Protein AF-A0A3L6E2G0-F1 (afdb_monomer)

pLDDT: mean 87.6, std 19.98, range [29.83, 98.81]

InterPro domains:
  IPR039682 Exocyst complex component Sec8/EXOC4 [PTHR14146] (16-230)

Secondary structure (DSSP, 8-state):
---------------------------------PPPHHHHHHHHHHHHHHHHHHHHHHHHHHHHHHHGGGGTS-B--SS--SS--HHHHHHHHHHHHHHHHHTTTS-HHHHHHHHTTHHHHHHHHHHHHGGG-SBB-HHHHHHHHHHHHHHHHHHHTSTTS-HHHHHHHHHHHHHHHHGGGS-HHHHHHHHHH-TTTS-HHHHHHHHHSB-TT----TTHHHHHHHHTT-

Nearest PDB structures (foldseek):
  8ay2-assembly1_A  TM=8.678E-01  e=1.613E-06  Rattus norvegicus
  8ay2-assembly2_B  TM=8.714E-01  e=4.361E-06  Rattus norvegicus
  8f5h-assembly1_A  TM=7.152E-01  e=3.882E-02  Mus musculus
  3n1e-assembly2_B  TM=6.338E-01  e=4.475E-02  Mus musculus
  3n1b-assembly2_B  TM=7.284E-01  e=2.582E-01  Mus musculus

Mean predicted aligned error: 9.73 Å

Structure (mmCIF, N/CA/C/O backbone):
data_AF-A0A3L6E2G0-F1
#
_entry.id   AF-A0A3L6E2G0-F1
#
loop_
_atom_site.group_PDB
_atom_site.id
_atom_site.type_symbol
_atom_site.label_atom_id
_atom_site.label_alt_id
_atom_site.label_comp_id
_atom_site.label_asym_id
_atom_site.label_entity_id
_atom_site.label_seq_id
_atom_site.pdbx_PDB_ins_code
_atom_site.Cartn_x
_atom_site.Cartn_y
_atom_site.Cartn_z
_atom_site.occupancy
_atom_site.B_iso_or_equiv
_atom_site.auth_seq_id
_atom_site.auth_comp_id
_atom_site.auth_asym_id
_atom_site.auth_atom_id
_atom_site.pdbx_PDB_model_num
ATOM 1 N N . MET A 1 1 ? 74.891 -3.197 -52.659 1.00 33.91 1 MET A N 1
ATOM 2 C CA . MET A 1 1 ? 75.897 -3.972 -53.423 1.00 33.91 1 MET A CA 1
ATOM 3 C C . MET A 1 1 ? 75.156 -4.910 -54.373 1.00 33.91 1 MET A C 1
ATOM 5 O O . MET A 1 1 ? 74.023 -5.250 -54.071 1.00 33.91 1 MET A O 1
ATOM 9 N N . ASN A 1 2 ? 75.764 -5.215 -55.522 1.00 30.41 2 ASN A N 1
ATOM 10 C CA . ASN A 1 2 ? 75.219 -5.879 -56.730 1.00 30.41 2 ASN A CA 1
ATOM 11 C C . ASN A 1 2 ? 74.487 -7.229 -56.455 1.00 30.41 2 ASN A C 1
ATOM 13 O O . ASN A 1 2 ? 74.725 -7.825 -55.413 1.00 30.41 2 ASN A O 1
ATOM 17 N N . PHE A 1 3 ? 73.614 -7.783 -57.318 1.00 29.83 3 PHE A N 1
ATOM 18 C CA . PHE A 1 3 ? 73.682 -7.882 -58.794 1.00 29.83 3 PHE A CA 1
ATOM 19 C C . PHE A 1 3 ? 72.318 -7.901 -59.534 1.00 29.83 3 PHE A C 1
ATOM 21 O O . PHE A 1 3 ? 71.270 -8.132 -58.942 1.00 29.83 3 PHE A O 1
ATOM 28 N N . ARG A 1 4 ? 72.374 -7.672 -60.860 1.00 38.06 4 ARG A N 1
ATOM 29 C CA . ARG A 1 4 ? 71.281 -7.783 -61.856 1.00 38.06 4 ARG A CA 1
ATOM 30 C C . ARG A 1 4 ? 71.167 -9.196 -62.457 1.00 38.06 4 ARG A C 1
ATOM 32 O O . ARG A 1 4 ? 72.194 -9.846 -62.594 1.00 38.06 4 ARG A O 1
ATOM 39 N N . LEU A 1 5 ? 69.978 -9.531 -62.973 1.00 36.41 5 LEU A N 1
ATOM 40 C CA . LEU A 1 5 ? 69.636 -10.130 -64.293 1.00 36.41 5 LEU A CA 1
ATOM 41 C C . LEU A 1 5 ? 68.107 -9.862 -64.468 1.00 36.41 5 LEU A C 1
ATOM 43 O O . LEU A 1 5 ? 67.418 -9.811 -63.454 1.00 36.41 5 LEU A O 1
ATOM 47 N N . GLY A 1 6 ? 67.491 -9.509 -65.607 1.00 33.66 6 GLY A N 1
ATOM 48 C CA . GLY A 1 6 ? 67.616 -10.003 -66.990 1.00 33.66 6 GLY A CA 1
ATOM 49 C C . GLY A 1 6 ? 66.631 -11.175 -67.186 1.00 33.66 6 GLY A C 1
ATOM 50 O O . GLY A 1 6 ? 66.706 -12.107 -66.397 1.00 33.66 6 GLY A O 1
ATOM 51 N N . GLU A 1 7 ? 65.674 -11.232 -68.123 1.00 34.16 7 GLU A N 1
ATOM 52 C CA . GLU A 1 7 ? 65.218 -10.358 -69.229 1.00 34.16 7 GLU A CA 1
ATOM 53 C C . GLU A 1 7 ? 63.710 -10.623 -69.521 1.00 34.16 7 GLU A C 1
ATOM 55 O O . GLU A 1 7 ? 63.085 -11.455 -68.866 1.00 34.16 7 GLU A O 1
ATOM 60 N N . SER A 1 8 ? 63.108 -9.921 -70.491 1.00 34.34 8 SER A N 1
ATOM 61 C CA . SER A 1 8 ? 61.682 -10.012 -70.870 1.00 34.34 8 SER A CA 1
ATOM 62 C C . SER A 1 8 ? 61.463 -10.610 -72.267 1.00 34.34 8 SER A C 1
ATOM 64 O O . SER A 1 8 ? 62.146 -10.178 -73.190 1.00 34.34 8 SER A O 1
ATOM 66 N N . PHE A 1 9 ? 60.444 -11.461 -72.470 1.00 32.66 9 PHE A N 1
ATOM 67 C CA . PHE A 1 9 ? 59.940 -11.832 -73.810 1.00 32.66 9 PHE A CA 1
ATOM 68 C C . PHE A 1 9 ? 58.409 -12.031 -73.862 1.00 32.66 9 PHE A C 1
ATOM 70 O O . PHE A 1 9 ? 57.750 -12.145 -72.831 1.00 32.66 9 PHE A O 1
ATOM 77 N N . ILE A 1 10 ? 57.853 -11.978 -75.082 1.00 35.22 10 ILE A N 1
ATOM 78 C CA . ILE A 1 10 ? 56.443 -11.674 -75.408 1.00 35.22 10 ILE A CA 1
ATOM 79 C C . ILE A 1 10 ? 55.699 -12.905 -75.994 1.00 35.22 10 ILE A C 1
ATOM 81 O O . ILE A 1 10 ? 56.315 -13.788 -76.582 1.00 35.22 10 ILE A O 1
ATOM 85 N N . SER A 1 11 ? 54.374 -12.942 -75.801 1.00 34.66 11 SER A N 1
ATOM 86 C CA . SER A 1 11 ? 53.372 -14.010 -76.055 1.00 34.66 11 SER A CA 1
ATOM 87 C C . SER A 1 11 ? 52.947 -14.240 -77.536 1.00 34.66 11 SER A C 1
ATOM 89 O O . SER A 1 11 ? 53.398 -13.486 -78.398 1.00 34.66 11 SER A O 1
ATOM 91 N N . PRO A 1 12 ? 51.936 -15.107 -77.856 1.00 50.19 12 PRO A N 1
ATOM 92 C CA . PRO A 1 12 ? 51.434 -16.321 -77.178 1.00 50.19 12 PRO A CA 1
ATOM 93 C C . PRO A 1 12 ? 51.613 -17.603 -78.062 1.00 50.19 12 PRO A C 1
ATOM 95 O O . PRO A 1 12 ? 52.722 -18.124 -77.962 1.00 50.19 12 PRO A O 1
ATOM 98 N N . PRO A 1 13 ? 50.710 -18.143 -78.948 1.00 42.06 13 PRO A N 1
ATOM 99 C CA . PRO A 1 13 ? 49.271 -17.931 -79.238 1.00 42.06 13 PRO A CA 1
ATOM 100 C C . PRO A 1 13 ? 48.298 -18.980 -78.592 1.00 42.06 13 PRO A C 1
ATOM 102 O O . PRO A 1 13 ? 48.141 -18.978 -77.377 1.00 42.06 13 PRO A O 1
ATOM 105 N N . THR A 1 14 ? 47.580 -19.815 -79.372 1.00 34.38 14 THR A N 1
ATOM 106 C CA . THR A 1 14 ? 46.380 -20.614 -78.992 1.00 34.38 14 THR A CA 1
ATOM 107 C C . THR A 1 14 ? 46.269 -21.983 -79.691 1.00 34.38 14 THR A C 1
ATOM 109 O O . THR A 1 14 ? 46.426 -22.025 -80.909 1.00 34.38 14 THR A O 1
ATOM 112 N N . THR A 1 15 ? 45.769 -23.019 -78.996 1.00 32.16 15 THR A N 1
ATOM 113 C CA . THR A 1 15 ? 44.720 -23.917 -79.549 1.00 32.16 15 THR A CA 1
ATOM 114 C C . THR A 1 15 ? 43.863 -24.550 -78.447 1.00 32.16 15 THR A C 1
ATOM 116 O O . THR A 1 15 ? 44.290 -24.668 -77.303 1.00 32.16 15 THR A O 1
ATOM 119 N N . SER A 1 16 ? 42.630 -24.905 -78.803 1.00 35.06 16 SER A N 1
ATOM 120 C CA . SER A 1 16 ? 41.562 -25.410 -77.936 1.00 35.06 16 SER A CA 1
ATOM 121 C C . SER A 1 16 ? 41.581 -26.927 -77.747 1.00 35.06 16 SER A C 1
ATOM 123 O O . SER A 1 16 ? 41.697 -27.638 -78.740 1.00 35.06 16 SER A O 1
ATOM 125 N N . GLU A 1 17 ? 41.252 -27.413 -76.547 1.00 32.97 17 GLU A N 1
ATOM 126 C CA . GLU A 1 17 ? 40.599 -28.721 -76.407 1.00 32.97 17 GLU A CA 1
ATOM 127 C C . GLU A 1 17 ? 39.671 -28.777 -75.183 1.00 32.97 17 GLU A C 1
ATOM 129 O O . GLU A 1 17 ? 39.866 -28.081 -74.185 1.00 32.97 17 GLU A O 1
ATOM 134 N N . SER A 1 18 ? 38.587 -29.540 -75.308 1.00 35.88 18 SER A N 1
ATOM 135 C CA . SER A 1 18 ? 37.431 -29.511 -74.408 1.00 35.88 18 SER A CA 1
ATOM 136 C C . SER A 1 18 ? 37.510 -30.571 -73.312 1.00 35.88 18 SER A C 1
ATOM 138 O O . SER A 1 18 ? 37.557 -31.760 -73.625 1.00 35.88 18 SER A O 1
ATOM 140 N N . ILE A 1 19 ? 37.376 -30.173 -72.043 1.00 39.47 19 ILE A N 1
ATOM 141 C CA . ILE A 1 19 ? 37.162 -31.116 -70.936 1.00 39.47 19 ILE A CA 1
ATOM 142 C C . ILE A 1 19 ? 35.852 -30.781 -70.213 1.00 39.47 19 ILE A C 1
ATOM 144 O O . ILE A 1 19 ? 35.766 -29.845 -69.419 1.00 39.47 19 ILE A O 1
ATOM 148 N N . ASN A 1 20 ? 34.824 -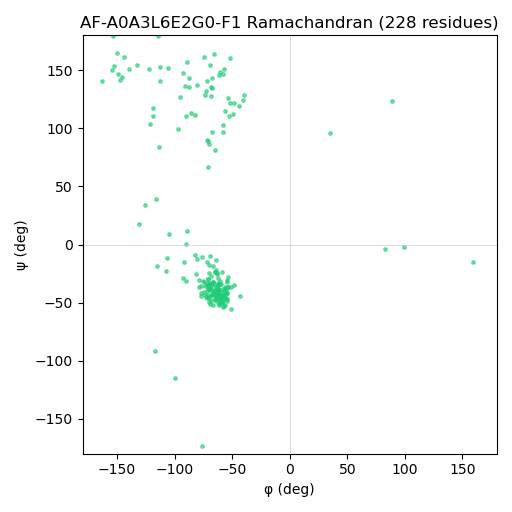31.590 -70.482 1.00 41.28 20 ASN A N 1
ATOM 149 C CA . ASN A 1 20 ? 33.568 -31.590 -69.735 1.00 41.28 20 ASN A CA 1
ATOM 150 C C . ASN A 1 20 ? 33.786 -32.203 -68.343 1.00 41.28 20 ASN A C 1
ATOM 152 O O . ASN A 1 20 ? 33.591 -33.402 -68.156 1.00 41.28 20 ASN A O 1
ATOM 156 N N . HIS A 1 21 ? 34.127 -31.382 -67.349 1.00 40.47 21 HIS A N 1
ATOM 157 C CA . HIS A 1 21 ? 33.971 -31.767 -65.947 1.00 40.47 21 HIS A CA 1
ATOM 158 C C . HIS A 1 21 ? 32.667 -31.209 -65.381 1.00 40.47 21 HIS A C 1
ATOM 160 O O . HIS A 1 21 ? 32.572 -30.057 -64.958 1.00 40.47 21 HIS A O 1
ATOM 166 N N . SER A 1 22 ? 31.651 -32.071 -65.339 1.00 46.88 22 SER A N 1
ATOM 167 C CA . SER A 1 22 ? 30.386 -31.842 -64.644 1.00 46.88 22 SER A CA 1
ATOM 168 C C . SER A 1 22 ? 30.577 -31.886 -63.122 1.00 46.88 22 SER A C 1
ATOM 170 O O . SER A 1 22 ? 30.090 -32.796 -62.447 1.00 46.88 22 SER A O 1
ATOM 172 N N . HIS A 1 23 ? 31.299 -30.916 -62.563 1.00 42.44 23 HIS A N 1
ATOM 173 C CA . HIS A 1 23 ? 31.405 -30.760 -61.118 1.00 42.44 23 HIS A CA 1
ATOM 174 C C . HIS A 1 23 ? 30.244 -29.936 -60.582 1.00 42.44 23 HIS A C 1
ATOM 176 O O . HIS A 1 23 ? 30.121 -28.751 -60.870 1.00 42.44 23 HIS A O 1
ATOM 182 N N . GLY A 1 24 ? 29.401 -30.621 -59.805 1.00 40.78 24 GLY A N 1
ATOM 183 C CA . GLY A 1 24 ? 28.474 -30.063 -58.829 1.00 40.78 24 GLY A CA 1
ATOM 184 C C . GLY A 1 24 ? 27.850 -28.724 -59.201 1.00 40.78 24 GLY A C 1
ATOM 185 O O . GLY A 1 24 ? 28.354 -27.672 -58.811 1.00 40.78 24 GLY A O 1
ATOM 186 N N . ARG A 1 25 ? 26.636 -28.761 -59.772 1.00 40.56 25 ARG A N 1
ATOM 187 C CA . ARG A 1 25 ? 25.673 -27.709 -59.430 1.00 40.56 25 ARG A CA 1
ATOM 188 C C . ARG A 1 25 ? 25.666 -27.635 -57.907 1.00 40.56 25 ARG A C 1
ATOM 190 O O . ARG A 1 25 ? 25.197 -28.574 -57.266 1.00 40.56 25 ARG A O 1
ATOM 197 N N . HIS A 1 26 ? 26.158 -26.533 -57.344 1.00 48.22 26 HIS A N 1
ATOM 198 C CA . HIS A 1 26 ? 25.760 -26.141 -56.006 1.00 48.22 26 HIS A CA 1
ATOM 199 C C . HIS A 1 26 ? 24.244 -26.007 -56.073 1.00 48.22 26 HIS A C 1
ATOM 201 O O . HIS A 1 26 ? 23.715 -24.998 -56.546 1.00 48.22 26 HIS A O 1
ATOM 207 N N . ALA A 1 27 ? 23.542 -27.066 -55.665 1.00 46.00 27 ALA A N 1
ATOM 208 C CA . ALA A 1 27 ? 22.160 -26.952 -55.280 1.00 46.00 27 ALA A CA 1
ATOM 209 C C . ALA A 1 27 ? 22.172 -25.835 -54.247 1.00 46.00 27 ALA A C 1
ATOM 211 O O . ALA A 1 27 ? 22.776 -25.983 -53.181 1.00 46.00 27 ALA A O 1
ATOM 212 N N . ARG A 1 28 ? 21.602 -24.680 -54.610 1.00 49.66 28 ARG A N 1
ATOM 213 C CA . ARG A 1 28 ? 21.321 -23.641 -53.634 1.00 49.66 28 ARG A CA 1
ATOM 214 C C . ARG A 1 28 ? 20.428 -24.350 -52.632 1.00 49.66 28 ARG A C 1
ATOM 216 O O . ARG A 1 28 ? 19.261 -24.599 -52.930 1.00 49.66 28 ARG A O 1
ATOM 223 N N . SER A 1 29 ? 21.011 -24.719 -51.487 1.00 48.97 29 SER A N 1
ATOM 224 C CA . SER A 1 29 ? 20.248 -24.927 -50.266 1.00 48.97 29 SER A CA 1
ATOM 225 C C . SER A 1 29 ? 19.224 -23.810 -50.256 1.00 48.97 29 SER A C 1
ATOM 227 O O . SER A 1 29 ? 19.600 -22.666 -50.542 1.00 48.97 29 SER A O 1
ATOM 229 N N . SER A 1 30 ? 17.951 -24.159 -50.071 1.00 52.00 30 SER A N 1
ATOM 230 C CA . SER A 1 30 ? 16.861 -23.191 -50.068 1.00 52.00 30 SER A CA 1
ATOM 231 C C . SER A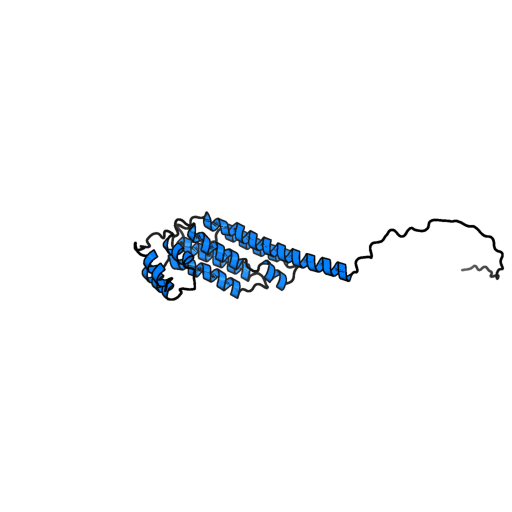 1 30 ? 17.071 -22.279 -48.867 1.00 52.00 30 SER A C 1
ATOM 233 O O . SER A 1 30 ? 16.540 -22.501 -47.781 1.00 52.00 30 SER A O 1
ATOM 235 N N . SER A 1 31 ? 17.950 -21.297 -49.052 1.00 51.12 31 SER A N 1
ATOM 236 C CA . SER A 1 31 ? 18.302 -20.295 -48.079 1.00 51.12 31 SER A CA 1
ATOM 237 C C . SER A 1 31 ? 17.045 -19.472 -47.942 1.00 51.12 31 SER A C 1
ATOM 239 O O . SER A 1 31 ? 16.770 -18.622 -48.797 1.00 51.12 31 SER A O 1
ATOM 241 N N . ALA A 1 32 ? 16.264 -19.795 -46.909 1.00 62.59 32 ALA A N 1
ATOM 242 C CA . ALA A 1 32 ? 15.163 -18.970 -46.457 1.00 62.59 32 ALA A CA 1
ATOM 243 C C . ALA A 1 32 ? 15.643 -17.522 -46.529 1.00 62.59 32 ALA A C 1
ATOM 245 O O . ALA A 1 32 ? 16.732 -17.224 -46.028 1.00 62.59 32 ALA A O 1
ATOM 246 N N . ILE A 1 33 ? 14.889 -16.689 -47.257 1.00 59.44 33 ILE A N 1
ATOM 247 C CA . ILE A 1 33 ? 15.278 -15.315 -47.592 1.00 59.44 33 ILE A CA 1
ATOM 248 C C . ILE A 1 33 ? 15.841 -14.688 -46.314 1.00 59.44 33 ILE A C 1
ATOM 250 O O . ILE A 1 33 ? 15.103 -14.671 -45.322 1.00 59.44 33 ILE A O 1
ATOM 254 N N . PRO A 1 34 ? 17.122 -14.257 -46.286 1.00 67.38 34 PRO A N 1
ATOM 255 C CA . PRO A 1 34 ? 17.738 -13.794 -45.054 1.00 67.38 34 PRO A CA 1
ATOM 256 C C . PRO A 1 34 ? 16.832 -12.744 -44.428 1.00 67.38 34 PRO A C 1
ATOM 258 O O . PRO A 1 34 ? 16.494 -11.766 -45.104 1.00 67.38 34 PRO A O 1
ATOM 261 N N . LYS A 1 35 ? 16.389 -12.975 -43.180 1.00 70.81 35 LYS A N 1
ATOM 262 C CA . LYS A 1 35 ? 15.541 -12.015 -42.465 1.00 70.81 35 LYS A CA 1
ATOM 263 C C . LYS A 1 35 ? 16.197 -10.650 -42.613 1.00 70.81 35 LYS A C 1
ATOM 265 O O . LYS A 1 35 ? 17.369 -10.496 -42.264 1.00 70.81 35 LYS A O 1
ATOM 270 N N . SER A 1 36 ? 15.474 -9.682 -43.173 1.00 88.06 36 SER A N 1
ATOM 271 C CA . SER A 1 36 ? 16.052 -8.358 -43.376 1.00 88.06 36 SER A CA 1
ATOM 272 C C . SER A 1 36 ? 16.502 -7.802 -42.025 1.00 88.06 36 SER A C 1
ATOM 274 O O . SER A 1 36 ? 15.863 -8.062 -41.002 1.00 88.06 36 SER A O 1
ATOM 276 N N . LEU A 1 37 ? 17.583 -7.019 -42.005 1.00 90.25 37 LEU A N 1
ATOM 277 C CA . LEU A 1 37 ? 18.071 -6.402 -40.764 1.00 90.25 37 LEU A CA 1
ATOM 278 C C . LEU A 1 37 ? 16.962 -5.592 -40.066 1.00 90.25 37 LEU A C 1
ATOM 280 O O . LEU A 1 37 ? 16.875 -5.594 -38.844 1.00 90.25 37 LEU A O 1
ATOM 284 N N . ALA A 1 38 ? 16.048 -4.997 -40.842 1.00 91.06 38 ALA A N 1
ATOM 285 C CA . ALA A 1 38 ? 14.839 -4.348 -40.339 1.00 91.06 38 ALA A CA 1
ATOM 286 C C . ALA A 1 38 ? 13.854 -5.322 -39.655 1.00 91.06 38 ALA A C 1
ATOM 288 O O . ALA A 1 38 ? 13.321 -4.997 -38.596 1.00 91.06 38 ALA A O 1
ATOM 289 N N . SER A 1 39 ? 13.622 -6.517 -40.214 1.00 92.94 39 SER A N 1
ATOM 290 C CA . SER A 1 39 ? 12.797 -7.556 -39.575 1.00 92.94 39 SER A CA 1
ATOM 291 C C . SER A 1 39 ? 13.412 -8.016 -38.256 1.00 92.94 39 SER A C 1
ATOM 293 O O . SER A 1 39 ? 12.719 -8.069 -37.244 1.00 92.94 39 SER A O 1
ATOM 295 N N . LEU A 1 40 ? 14.720 -8.286 -38.246 1.00 94.19 40 LEU A N 1
ATOM 296 C CA . LEU A 1 40 ? 15.434 -8.734 -37.052 1.00 94.19 40 LEU A CA 1
ATOM 297 C C . LEU A 1 40 ? 15.459 -7.649 -35.958 1.00 94.19 40 LEU A C 1
ATOM 299 O O . LEU A 1 40 ? 15.167 -7.933 -34.800 1.00 94.19 40 LEU A O 1
ATOM 303 N N . ALA A 1 41 ? 15.711 -6.388 -36.320 1.00 94.62 41 ALA A N 1
ATOM 304 C CA . ALA A 1 41 ? 15.640 -5.260 -35.389 1.00 94.62 41 ALA A CA 1
ATOM 305 C C . ALA A 1 41 ? 14.226 -5.060 -34.807 1.00 94.62 41 ALA A C 1
ATOM 307 O O . ALA A 1 41 ? 14.076 -4.681 -33.645 1.00 94.62 41 ALA A O 1
ATOM 308 N N . ASN A 1 42 ? 13.177 -5.337 -35.589 1.00 95.75 42 ASN A N 1
ATOM 309 C CA . ASN A 1 42 ? 11.797 -5.297 -35.107 1.00 95.75 42 ASN A CA 1
ATOM 310 C C . ASN A 1 42 ? 11.471 -6.457 -34.152 1.00 95.75 42 ASN A C 1
ATOM 312 O O . ASN A 1 42 ? 10.720 -6.244 -33.202 1.00 95.75 42 ASN A O 1
ATOM 316 N N . GLU A 1 43 ? 12.036 -7.648 -34.367 1.00 96.25 43 GLU A N 1
ATOM 317 C CA . GLU A 1 43 ? 11.929 -8.778 -33.433 1.00 96.25 43 GLU A CA 1
ATOM 318 C C . GLU A 1 43 ? 12.605 -8.453 -32.092 1.00 96.25 43 GLU A C 1
ATOM 320 O O . GLU A 1 43 ? 11.959 -8.561 -31.051 1.00 96.25 43 GLU A O 1
ATOM 325 N N . TYR A 1 44 ? 13.843 -7.941 -32.104 1.00 96.00 44 TYR A N 1
ATOM 326 C CA . TYR A 1 44 ? 14.535 -7.528 -30.876 1.00 96.00 44 TYR A CA 1
ATOM 327 C C . TYR A 1 44 ? 13.824 -6.393 -30.131 1.00 96.00 44 TYR A C 1
ATOM 329 O O . TYR A 1 44 ? 13.731 -6.441 -28.907 1.00 96.00 44 TYR A O 1
ATOM 337 N N . ARG A 1 45 ? 13.261 -5.400 -30.835 1.00 96.06 45 ARG A N 1
ATOM 338 C CA . ARG A 1 45 ? 12.494 -4.325 -30.179 1.00 96.06 45 ARG A CA 1
ATOM 339 C C . ARG A 1 45 ? 11.229 -4.850 -29.494 1.00 96.06 45 ARG A C 1
ATOM 341 O O . ARG A 1 45 ? 10.878 -4.358 -28.430 1.00 96.06 45 ARG A O 1
ATOM 348 N N . ARG A 1 46 ? 10.550 -5.843 -30.083 1.00 97.12 46 ARG A N 1
ATOM 349 C CA . ARG A 1 46 ? 9.401 -6.505 -29.439 1.00 97.12 46 ARG A CA 1
ATOM 350 C C . ARG A 1 46 ? 9.837 -7.265 -28.191 1.00 97.12 46 ARG A C 1
ATOM 352 O O . ARG A 1 46 ? 9.236 -7.065 -27.144 1.00 97.12 46 ARG A O 1
ATOM 359 N N . LEU A 1 47 ? 10.922 -8.037 -28.288 1.00 97.44 47 LEU A N 1
ATOM 360 C CA . LEU A 1 47 ? 11.484 -8.759 -27.147 1.00 97.44 47 LEU A CA 1
ATOM 361 C C . LEU A 1 47 ? 11.857 -7.816 -25.993 1.00 97.44 47 LEU A C 1
ATOM 363 O O . LEU A 1 47 ? 11.498 -8.100 -24.861 1.00 97.44 47 LEU A O 1
ATOM 367 N N . ALA A 1 48 ? 12.503 -6.679 -26.269 1.00 96.69 48 ALA A N 1
ATOM 368 C CA . ALA A 1 48 ? 12.842 -5.691 -25.241 1.00 96.69 48 ALA A CA 1
ATOM 369 C C . ALA A 1 48 ? 11.593 -5.143 -24.519 1.00 96.69 48 ALA A C 1
ATOM 371 O O . ALA A 1 48 ? 11.557 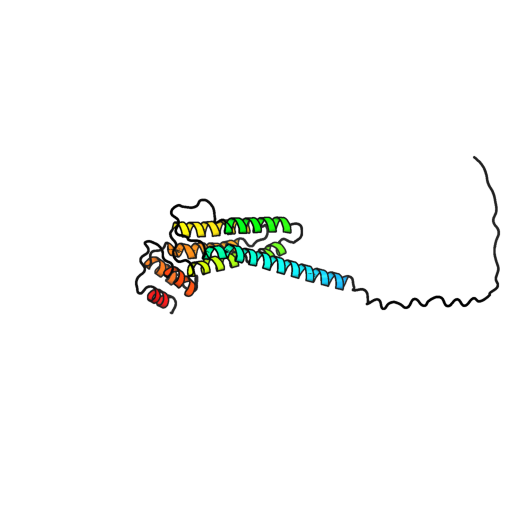-5.103 -23.290 1.00 96.69 48 ALA A O 1
ATOM 372 N N . VAL A 1 49 ? 10.536 -4.808 -25.270 1.00 97.00 49 VAL A N 1
ATOM 373 C CA . VAL A 1 49 ? 9.242 -4.381 -24.705 1.00 97.00 49 VAL A CA 1
ATOM 374 C C . VAL A 1 49 ? 8.606 -5.478 -23.844 1.00 97.00 49 VAL A C 1
ATOM 376 O O . VAL A 1 49 ? 8.039 -5.177 -22.794 1.00 97.00 49 VAL A O 1
ATOM 379 N N . ASP A 1 50 ? 8.701 -6.743 -24.254 1.00 98.19 50 ASP A N 1
ATOM 380 C CA . ASP A 1 50 ? 8.178 -7.869 -23.476 1.00 98.19 50 ASP A CA 1
ATOM 381 C C . ASP A 1 50 ? 9.017 -8.149 -22.217 1.00 98.19 50 ASP A C 1
ATOM 383 O O . ASP A 1 50 ? 8.438 -8.397 -21.161 1.00 98.19 50 ASP A O 1
ATOM 387 N N . CYS A 1 51 ? 10.344 -7.986 -22.259 1.00 97.44 51 CYS A N 1
ATOM 388 C CA . CYS A 1 51 ? 11.195 -8.017 -21.065 1.00 97.44 51 CYS A CA 1
ATOM 389 C C . CYS A 1 51 ? 10.789 -6.932 -20.054 1.00 97.44 51 CYS A C 1
ATOM 391 O O . CYS A 1 51 ? 10.540 -7.245 -18.895 1.00 97.44 51 CYS A O 1
ATOM 393 N N . VAL A 1 52 ? 10.632 -5.676 -20.488 1.00 97.25 52 VAL A N 1
ATOM 394 C CA . VAL A 1 52 ? 10.206 -4.555 -19.622 1.00 97.25 52 VAL A CA 1
ATOM 395 C C . VAL A 1 52 ? 8.825 -4.809 -18.989 1.00 97.25 52 VAL A C 1
ATOM 397 O O . VAL A 1 52 ? 8.591 -4.452 -17.833 1.00 97.25 52 VAL A O 1
ATOM 400 N N . ARG A 1 53 ? 7.911 -5.485 -19.700 1.00 97.94 53 ARG A N 1
ATOM 401 C CA . ARG A 1 53 ? 6.618 -5.936 -19.147 1.00 97.94 53 ARG A CA 1
ATOM 402 C C . ARG A 1 53 ? 6.772 -7.025 -18.089 1.00 97.94 53 ARG A C 1
ATOM 404 O O . ARG A 1 53 ? 6.093 -6.952 -17.069 1.00 97.94 53 ARG A O 1
ATOM 411 N N . VAL A 1 54 ? 7.637 -8.015 -18.318 1.00 98.00 54 VAL A N 1
ATOM 412 C CA . VAL A 1 54 ? 7.913 -9.083 -17.342 1.00 98.00 54 VAL A CA 1
ATOM 413 C C . VAL A 1 54 ? 8.534 -8.499 -16.075 1.00 98.00 54 VAL A C 1
ATOM 415 O O . VAL A 1 54 ? 8.005 -8.750 -15.000 1.00 98.00 54 VAL A O 1
ATOM 418 N N . LEU A 1 55 ? 9.542 -7.629 -16.195 1.00 97.31 55 LEU A N 1
ATOM 419 C CA . LEU A 1 55 ? 10.165 -6.957 -15.047 1.00 97.31 55 LEU A CA 1
ATOM 420 C C . LEU A 1 55 ? 9.143 -6.160 -14.218 1.00 97.31 55 LEU A C 1
ATOM 422 O O . LEU A 1 55 ? 9.158 -6.218 -12.991 1.00 97.31 55 LEU A O 1
ATOM 426 N N . ARG A 1 56 ? 8.194 -5.469 -14.868 1.00 97.31 56 ARG A N 1
ATOM 427 C CA . ARG A 1 56 ? 7.086 -4.799 -14.165 1.00 97.31 56 ARG A CA 1
ATOM 428 C C . ARG A 1 56 ? 6.206 -5.781 -13.386 1.00 97.31 56 ARG A C 1
ATOM 430 O O . ARG A 1 56 ? 5.815 -5.490 -12.256 1.00 97.31 56 ARG A O 1
ATOM 437 N N . LEU A 1 57 ? 5.853 -6.914 -13.994 1.00 98.12 57 LEU A N 1
ATOM 438 C CA . LEU A 1 57 ? 5.043 -7.944 -13.339 1.00 98.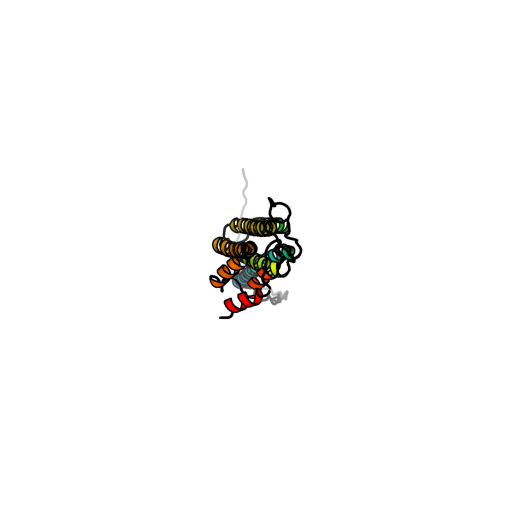12 57 LEU A CA 1
ATOM 439 C C . LEU A 1 57 ? 5.790 -8.563 -12.154 1.00 98.12 57 LEU A C 1
ATOM 441 O O . LEU A 1 57 ? 5.186 -8.731 -11.102 1.00 98.12 57 LEU A O 1
ATOM 445 N N . GLU A 1 58 ? 7.087 -8.835 -12.293 1.00 97.56 58 GLU A N 1
ATOM 446 C CA . GLU A 1 58 ? 7.946 -9.319 -11.207 1.00 97.56 58 GLU A CA 1
ATOM 447 C C . GLU A 1 58 ? 7.970 -8.330 -10.037 1.00 97.56 58 GLU A C 1
ATOM 449 O O . GLU A 1 58 ? 7.653 -8.722 -8.918 1.00 97.56 58 GLU A O 1
ATOM 454 N N . MET A 1 59 ? 8.211 -7.036 -10.281 1.00 97.88 59 MET A N 1
ATOM 455 C CA . MET A 1 59 ? 8.204 -6.024 -9.214 1.00 97.88 59 MET A CA 1
ATOM 456 C C . MET A 1 59 ? 6.840 -5.875 -8.517 1.00 97.88 59 MET A C 1
ATOM 458 O O . MET A 1 59 ? 6.778 -5.635 -7.310 1.00 97.88 59 MET A O 1
ATOM 462 N N . GLN A 1 60 ? 5.731 -6.031 -9.247 1.00 98.12 60 GLN A N 1
ATOM 463 C CA . GLN A 1 60 ? 4.388 -6.018 -8.655 1.00 98.12 60 GLN A CA 1
ATOM 464 C C . GLN A 1 60 ? 4.076 -7.305 -7.877 1.00 98.12 60 GLN A C 1
ATOM 466 O O . GLN A 1 60 ? 3.413 -7.237 -6.843 1.00 98.12 60 GLN A O 1
ATOM 471 N N . LEU A 1 61 ? 4.560 -8.463 -8.332 1.00 98.31 61 LEU A N 1
ATOM 472 C CA . LEU A 1 61 ? 4.440 -9.735 -7.615 1.00 98.31 61 LEU A CA 1
ATOM 473 C C . LEU A 1 61 ? 5.292 -9.749 -6.342 1.00 98.31 61 LEU A C 1
ATOM 475 O O . LEU A 1 61 ? 4.808 -10.223 -5.320 1.00 98.31 61 LEU A O 1
ATOM 479 N N . GLU A 1 62 ? 6.494 -9.172 -6.373 1.00 97.88 62 GLU A N 1
ATOM 480 C CA . GLU A 1 62 ? 7.347 -8.979 -5.196 1.00 97.88 62 GLU A CA 1
ATOM 481 C C . GLU A 1 62 ? 6.616 -8.128 -4.146 1.00 97.88 62 GLU A C 1
ATOM 483 O O . GLU A 1 62 ? 6.486 -8.523 -2.989 1.00 97.88 62 GLU A O 1
ATOM 488 N N . ALA A 1 63 ? 6.014 -7.008 -4.565 1.00 98.38 63 ALA A N 1
ATOM 489 C CA . ALA A 1 63 ? 5.192 -6.182 -3.685 1.00 98.38 63 ALA A CA 1
ATOM 490 C C . ALA A 1 63 ? 3.993 -6.953 -3.096 1.00 98.38 63 ALA A C 1
ATOM 492 O O . ALA A 1 63 ? 3.748 -6.856 -1.897 1.00 98.38 63 ALA A O 1
ATOM 493 N N . ILE A 1 64 ? 3.271 -7.762 -3.883 1.00 98.38 64 ILE A N 1
ATOM 494 C CA . ILE A 1 64 ? 2.201 -8.634 -3.354 1.00 98.38 64 ILE A CA 1
ATOM 495 C C . ILE A 1 64 ? 2.766 -9.638 -2.337 1.00 98.38 64 ILE A C 1
ATOM 497 O O . ILE A 1 64 ? 2.159 -9.848 -1.286 1.00 98.38 64 ILE A O 1
ATOM 501 N N . TYR A 1 65 ? 3.913 -10.247 -2.643 1.00 98.25 65 TYR A N 1
ATOM 502 C CA . TYR A 1 65 ? 4.530 -11.292 -1.834 1.00 98.25 65 TYR A CA 1
ATOM 503 C C . TYR A 1 65 ? 4.943 -10.799 -0.442 1.00 98.25 65 TYR A C 1
ATOM 505 O O . TYR A 1 65 ? 4.677 -11.500 0.530 1.00 98.25 65 TYR A O 1
ATOM 513 N N . HIS A 1 66 ? 5.521 -9.602 -0.311 1.00 98.50 66 HIS A N 1
ATOM 514 C CA . HIS A 1 66 ? 5.840 -9.045 1.014 1.00 98.50 66 HIS A CA 1
ATOM 515 C C . HIS A 1 66 ? 4.602 -8.489 1.716 1.00 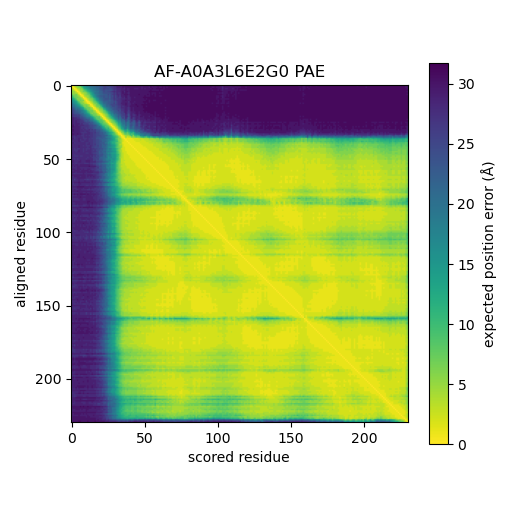98.50 66 HIS A C 1
ATOM 517 O O . HIS A 1 66 ? 4.370 -8.774 2.888 1.00 98.50 66 HIS A O 1
ATOM 523 N N . MET A 1 67 ? 3.752 -7.743 1.004 1.00 98.19 67 MET A N 1
ATOM 524 C CA . MET A 1 67 ? 2.598 -7.073 1.617 1.00 98.19 67 MET A CA 1
ATOM 525 C C . MET A 1 67 ? 1.527 -8.046 2.136 1.00 98.19 67 MET A C 1
ATOM 527 O O . MET A 1 67 ? 0.717 -7.662 2.980 1.00 98.19 67 MET A O 1
ATOM 531 N N . GLN A 1 68 ? 1.515 -9.312 1.693 1.00 97.00 68 GLN A N 1
ATOM 532 C CA . GLN A 1 68 ? 0.616 -10.327 2.255 1.00 97.00 68 GLN A CA 1
ATOM 533 C C . GLN A 1 68 ? 0.896 -10.617 3.743 1.00 97.00 68 GLN A C 1
ATOM 535 O O . GLN A 1 68 ? -0.023 -11.019 4.460 1.00 97.00 68 GLN A O 1
ATOM 540 N N . GLU A 1 69 ? 2.123 -10.393 4.233 1.00 97.44 69 GLU A N 1
ATOM 541 C CA . GLU A 1 69 ? 2.494 -10.656 5.631 1.00 97.44 69 GLU A CA 1
ATOM 542 C C . GLU A 1 69 ? 1.735 -9.751 6.619 1.00 97.44 69 GLU A C 1
ATOM 544 O O . GLU A 1 69 ? 1.448 -10.182 7.736 1.00 97.44 69 GLU A O 1
ATOM 549 N N . MET A 1 70 ? 1.253 -8.576 6.180 1.00 96.88 70 MET A N 1
ATOM 550 C CA . MET A 1 70 ? 0.332 -7.727 6.959 1.00 96.88 70 MET A CA 1
ATOM 551 C C . MET A 1 70 ? -0.927 -8.464 7.434 1.00 96.88 70 MET A C 1
ATOM 553 O O . MET A 1 70 ? -1.514 -8.089 8.442 1.00 96.88 70 MET A O 1
ATOM 557 N N . THR A 1 71 ? -1.374 -9.500 6.713 1.00 94.88 71 THR A N 1
ATOM 558 C CA . THR A 1 71 ? -2.562 -10.290 7.095 1.00 94.88 71 THR A CA 1
ATOM 559 C C . THR A 1 71 ? -2.279 -11.342 8.169 1.00 94.88 71 THR A C 1
ATOM 561 O O . THR A 1 71 ? -3.215 -11.907 8.731 1.00 94.88 71 THR A O 1
ATOM 564 N N . LYS A 1 72 ? -0.998 -11.616 8.444 1.00 93.38 72 LYS A N 1
ATOM 565 C CA . LYS A 1 72 ? -0.528 -12.607 9.421 1.00 93.38 72 LYS A CA 1
ATOM 566 C C . LYS A 1 72 ? 0.062 -11.958 10.673 1.00 93.38 72 LYS A C 1
ATOM 568 O O . LYS A 1 72 ? 0.108 -12.610 11.713 1.00 93.38 72 LYS A O 1
ATOM 573 N N . ARG A 1 73 ? 0.517 -10.704 10.571 1.00 93.69 73 ARG A N 1
ATOM 574 C CA . ARG A 1 73 ? 1.034 -9.910 11.689 1.00 93.69 73 ARG A CA 1
ATOM 575 C C . ARG A 1 73 ? -0.089 -9.470 12.635 1.00 93.69 73 ARG A C 1
ATOM 577 O O . ARG A 1 73 ? -1.170 -9.074 12.202 1.00 93.69 73 ARG A O 1
ATOM 584 N N . GLU A 1 74 ? 0.196 -9.509 13.932 1.00 94.62 74 GLU A N 1
ATOM 585 C CA . GLU A 1 74 ? -0.624 -8.863 14.956 1.00 94.62 74 GLU A CA 1
ATOM 586 C C . GLU A 1 74 ? -0.156 -7.411 15.136 1.00 94.62 74 GLU A C 1
ATOM 588 O O . GLU A 1 74 ? 1.041 -7.149 15.167 1.00 94.62 74 GLU A O 1
ATOM 593 N N . TYR A 1 75 ? -1.100 -6.468 15.225 1.00 97.25 75 TYR A N 1
ATOM 594 C CA . TYR A 1 75 ? -0.832 -5.027 15.357 1.00 97.25 75 TYR A CA 1
ATOM 595 C C . TYR A 1 75 ? -1.358 -4.484 16.699 1.00 97.25 75 TYR A C 1
ATOM 597 O O . TYR A 1 75 ? -1.948 -3.405 16.786 1.00 97.25 75 TYR A O 1
ATOM 605 N N . VAL A 1 76 ? -1.196 -5.277 17.760 1.00 97.06 76 VAL A N 1
ATOM 606 C CA . VAL A 1 76 ? -1.457 -4.879 19.149 1.00 97.06 76 VAL A CA 1
ATOM 607 C C . VAL A 1 76 ? -0.110 -4.868 19.861 1.00 97.06 76 VAL A C 1
ATOM 609 O O . VAL A 1 76 ? 0.295 -5.862 20.450 1.00 97.06 76 VAL A O 1
ATOM 612 N N . GLU A 1 77 ? 0.598 -3.751 19.724 1.00 94.19 77 GLU A N 1
ATOM 613 C CA . GLU A 1 77 ? 1.961 -3.576 20.235 1.00 94.19 77 GLU A CA 1
ATOM 614 C C . GLU A 1 77 ? 1.937 -2.963 21.645 1.00 94.19 77 GLU A C 1
ATOM 616 O O . GLU A 1 77 ? 1.070 -2.137 21.936 1.00 94.19 77 GLU A O 1
ATOM 621 N N . ASP A 1 78 ? 2.895 -3.309 22.507 1.00 94.12 78 ASP A N 1
ATOM 622 C CA . ASP A 1 78 ? 3.031 -2.713 23.853 1.00 94.12 78 ASP A CA 1
ATOM 623 C C . ASP A 1 78 ? 3.972 -1.489 23.887 1.00 94.12 78 ASP A C 1
ATOM 625 O O . ASP A 1 78 ? 3.999 -0.746 24.870 1.00 94.12 78 ASP A O 1
ATOM 629 N N . GLN A 1 79 ? 4.771 -1.285 22.835 1.00 93.12 79 GLN A N 1
ATOM 630 C CA . GLN A 1 79 ? 5.781 -0.226 22.710 1.00 93.12 79 GLN A CA 1
ATOM 631 C C . GLN A 1 79 ? 5.761 0.355 21.286 1.00 93.12 79 GLN A C 1
ATOM 633 O O . GLN A 1 79 ? 5.395 -0.349 20.345 1.00 93.12 79 GLN A O 1
ATOM 638 N N . ASP A 1 80 ? 6.131 1.631 21.124 1.00 91.12 80 ASP A N 1
ATOM 639 C CA . ASP A 1 80 ? 6.366 2.208 19.791 1.00 91.12 80 ASP A CA 1
ATOM 640 C C . ASP A 1 80 ? 7.605 1.545 19.176 1.00 91.12 80 ASP A C 1
ATOM 642 O O . ASP A 1 80 ? 8.619 1.353 19.852 1.00 91.12 80 ASP A O 1
ATOM 646 N N . ALA A 1 81 ? 7.504 1.160 17.909 1.00 91.31 81 ALA A N 1
ATOM 647 C CA . ALA A 1 81 ? 8.586 0.523 17.176 1.00 91.31 81 ALA A CA 1
ATOM 648 C C . ALA A 1 81 ? 9.411 1.598 16.464 1.00 91.31 81 ALA A C 1
ATOM 650 O O . ALA A 1 81 ? 8.850 2.506 15.863 1.00 91.31 81 ALA A O 1
ATOM 651 N N . GLU A 1 82 ? 10.740 1.510 16.510 1.00 93.88 82 GLU A N 1
ATOM 652 C CA . GLU A 1 82 ? 11.619 2.502 15.870 1.00 93.88 82 GLU A CA 1
ATOM 653 C C . GLU A 1 82 ? 11.738 2.268 14.350 1.00 93.88 82 GLU A C 1
ATOM 655 O O . GLU A 1 82 ? 11.723 3.222 13.564 1.00 93.88 82 GLU A O 1
ATOM 660 N N . ASP A 1 83 ? 11.757 0.998 13.940 1.00 97.00 83 ASP A N 1
ATOM 661 C CA . ASP A 1 83 ? 11.962 0.532 12.566 1.00 97.00 83 ASP A CA 1
ATOM 662 C C . ASP A 1 83 ? 10.663 0.020 11.905 1.00 97.00 83 ASP A C 1
ATOM 664 O O . ASP A 1 83 ? 9.763 -0.462 12.599 1.00 97.00 83 ASP A O 1
ATOM 668 N N . PRO A 1 84 ? 10.531 0.095 10.564 1.00 98.31 84 PRO A N 1
ATOM 669 C CA . PRO A 1 84 ? 9.443 -0.557 9.83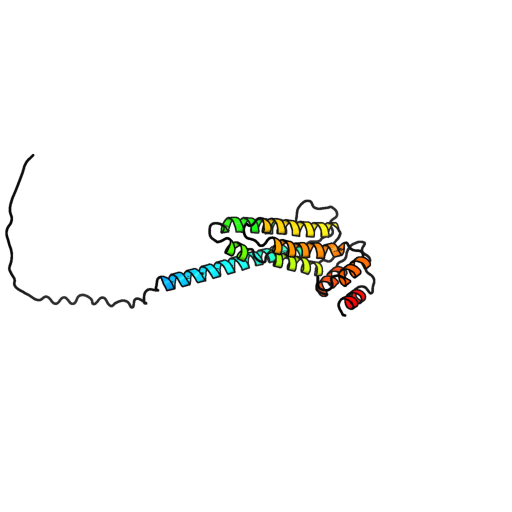1 1.00 98.31 84 PRO A CA 1
ATOM 670 C C . PRO A 1 84 ? 9.535 -2.093 9.913 1.00 98.31 84 PRO A C 1
ATOM 672 O O . PRO A 1 84 ? 10.576 -2.657 10.234 1.00 98.31 84 PRO A O 1
ATOM 675 N N . ASP A 1 85 ? 8.446 -2.787 9.583 1.00 98.31 85 ASP A N 1
ATOM 676 C CA . ASP A 1 85 ? 8.368 -4.250 9.652 1.00 98.31 85 ASP A CA 1
ATOM 677 C C . ASP A 1 85 ? 9.383 -4.945 8.720 1.00 98.31 85 ASP A C 1
ATOM 679 O O . ASP A 1 85 ? 9.602 -4.505 7.590 1.00 98.31 85 ASP A O 1
ATOM 683 N N . ASP A 1 86 ? 9.923 -6.100 9.130 1.00 98.25 86 ASP A N 1
ATOM 684 C CA . ASP A 1 86 ? 10.924 -6.870 8.362 1.00 98.25 86 ASP A CA 1
ATOM 685 C C . ASP A 1 86 ? 10.528 -7.141 6.898 1.00 98.25 86 ASP A C 1
ATOM 687 O O . ASP A 1 86 ? 11.377 -7.115 6.005 1.00 98.25 86 ASP A O 1
ATOM 691 N N . PHE A 1 87 ? 9.240 -7.380 6.616 1.00 98.44 87 PHE A N 1
ATOM 692 C CA . PHE A 1 87 ? 8.757 -7.588 5.243 1.00 98.44 87 PHE A CA 1
ATOM 693 C C . PHE A 1 87 ? 8.784 -6.293 4.410 1.00 98.44 87 PHE A C 1
ATOM 695 O O . PHE A 1 87 ? 9.018 -6.343 3.204 1.00 98.44 87 PHE A O 1
ATOM 702 N N . ILE A 1 88 ? 8.619 -5.123 5.039 1.00 98.69 88 ILE A N 1
ATOM 703 C CA . ILE A 1 88 ? 8.828 -3.823 4.392 1.00 98.69 88 ILE A CA 1
ATOM 704 C C . ILE A 1 88 ? 10.317 -3.588 4.167 1.00 98.69 88 ILE A C 1
ATOM 706 O O . ILE A 1 88 ? 10.686 -3.236 3.052 1.00 98.69 88 ILE A O 1
ATOM 710 N N . ILE A 1 89 ? 11.174 -3.841 5.164 1.00 98.69 89 ILE A N 1
ATOM 711 C CA . ILE A 1 89 ? 12.637 -3.743 5.015 1.00 98.69 89 ILE A CA 1
ATOM 712 C C . ILE A 1 89 ? 13.118 -4.642 3.864 1.00 98.69 89 ILE A C 1
ATOM 714 O O . ILE A 1 89 ? 13.917 -4.217 3.029 1.00 98.69 89 ILE A O 1
ATOM 718 N N . SER A 1 90 ? 12.599 -5.869 3.768 1.00 98.56 90 SER A N 1
ATOM 719 C CA . SER A 1 90 ? 12.916 -6.799 2.680 1.00 98.56 90 SER A CA 1
ATOM 720 C C . SER A 1 90 ? 12.452 -6.274 1.316 1.00 98.56 90 SER A C 1
ATOM 722 O O . SER A 1 90 ? 13.240 -6.253 0.367 1.00 98.56 90 SER A O 1
ATOM 724 N N . LEU A 1 91 ? 11.210 -5.787 1.217 1.00 98.69 91 LEU A N 1
ATOM 725 C CA . LEU A 1 91 ? 10.664 -5.208 -0.011 1.00 98.69 91 LEU A CA 1
ATOM 726 C C . LEU A 1 91 ? 11.452 -3.974 -0.473 1.00 98.69 91 LEU A C 1
ATOM 728 O O . LEU A 1 91 ? 11.840 -3.904 -1.638 1.00 98.69 91 LEU A O 1
ATOM 732 N N . THR A 1 92 ? 11.719 -3.011 0.412 1.00 98.62 92 THR A N 1
ATOM 733 C CA . THR A 1 92 ? 12.439 -1.772 0.070 1.00 98.62 92 THR A CA 1
ATOM 734 C C . THR A 1 92 ? 13.889 -2.048 -0.321 1.00 98.62 92 THR A C 1
ATOM 736 O O . THR A 1 92 ? 14.362 -1.507 -1.321 1.00 98.62 92 THR A O 1
ATOM 739 N N . THR A 1 93 ? 14.561 -2.967 0.381 1.00 98.50 93 THR A N 1
ATOM 740 C CA . THR A 1 93 ? 15.902 -3.454 0.019 1.00 98.50 93 THR A CA 1
ATOM 741 C C . THR A 1 93 ? 15.911 -4.065 -1.381 1.00 98.50 93 THR A C 1
ATOM 743 O O . THR A 1 93 ? 16.808 -3.781 -2.175 1.00 98.50 93 THR A O 1
ATOM 746 N N . GLN A 1 94 ? 14.910 -4.884 -1.723 1.00 98.19 94 GLN A N 1
ATOM 747 C CA . GLN A 1 94 ? 14.818 -5.473 -3.058 1.00 98.19 94 GLN A CA 1
ATOM 748 C C . GLN A 1 94 ? 14.480 -4.444 -4.140 1.00 98.19 94 GLN A C 1
ATOM 750 O O . GLN A 1 94 ? 15.077 -4.504 -5.210 1.00 98.19 94 GLN A O 1
ATOM 755 N N . ILE A 1 95 ? 13.606 -3.471 -3.868 1.00 98.00 95 ILE A N 1
ATOM 756 C CA . ILE A 1 95 ? 13.317 -2.356 -4.784 1.00 98.00 95 ILE A CA 1
ATOM 757 C C . ILE A 1 95 ? 14.605 -1.590 -5.121 1.00 98.00 95 ILE A C 1
ATOM 759 O O . ILE A 1 95 ? 14.944 -1.471 -6.298 1.00 98.00 95 ILE A O 1
ATOM 763 N N . ALA A 1 96 ? 15.358 -1.151 -4.107 1.00 97.69 96 ALA A N 1
ATOM 764 C CA . ALA A 1 96 ? 16.604 -0.406 -4.298 1.00 97.69 96 ALA A CA 1
ATOM 765 C C . ALA A 1 96 ? 17.661 -1.228 -5.056 1.00 97.69 96 ALA A C 1
ATOM 767 O O . ALA A 1 96 ? 18.247 -0.753 -6.029 1.00 97.69 96 ALA A O 1
ATOM 768 N N . ARG A 1 97 ? 17.851 -2.496 -4.667 1.00 97.88 97 ARG A N 1
ATOM 769 C CA . ARG A 1 97 ? 18.787 -3.409 -5.335 1.00 97.88 97 ARG A CA 1
ATOM 770 C C . ARG A 1 97 ? 18.421 -3.645 -6.802 1.00 97.88 97 ARG A C 1
ATOM 772 O O . ARG A 1 97 ? 19.308 -3.674 -7.651 1.00 97.88 97 ARG A O 1
ATOM 779 N N . ARG A 1 98 ? 17.137 -3.846 -7.118 1.00 96.38 98 ARG A N 1
ATOM 780 C CA . ARG A 1 98 ? 16.694 -4.043 -8.506 1.00 96.38 98 ARG A CA 1
ATOM 781 C C . ARG A 1 98 ? 16.874 -2.786 -9.340 1.00 96.38 98 ARG A C 1
ATOM 783 O O . ARG A 1 98 ? 17.211 -2.913 -10.511 1.00 96.38 98 ARG A O 1
ATOM 790 N N . ASP A 1 99 ? 16.706 -1.602 -8.757 1.00 96.31 99 ASP A N 1
ATOM 791 C CA . ASP A 1 99 ? 16.972 -0.353 -9.468 1.00 96.31 99 ASP A CA 1
ATOM 792 C C . ASP A 1 99 ? 18.455 -0.219 -9.841 1.00 96.31 99 ASP A C 1
ATOM 794 O O . ASP A 1 99 ? 18.776 0.015 -11.006 1.00 96.31 99 ASP A O 1
ATOM 798 N N . GLU A 1 100 ? 19.362 -0.481 -8.893 1.00 96.38 100 GLU A N 1
ATOM 799 C CA . GLU A 1 100 ? 20.813 -0.485 -9.130 1.00 96.38 100 GLU A CA 1
ATOM 800 C C . GLU A 1 100 ? 21.232 -1.532 -10.181 1.00 96.38 100 GLU A C 1
ATOM 802 O O . GLU A 1 100 ? 21.976 -1.216 -11.111 1.00 96.38 100 GLU A O 1
ATOM 807 N N . GLU A 1 101 ? 20.715 -2.764 -10.085 1.00 95.81 101 GLU A N 1
ATOM 808 C CA . GLU A 1 101 ? 20.987 -3.840 -11.051 1.00 95.81 101 GLU A CA 1
ATOM 809 C C . GLU A 1 101 ? 20.488 -3.506 -12.471 1.00 95.81 101 GLU A C 1
ATOM 811 O O . GLU A 1 101 ? 21.105 -3.927 -13.452 1.00 95.81 101 GLU A O 1
ATOM 816 N N . MET A 1 102 ? 19.381 -2.764 -12.603 1.00 93.94 102 MET A N 1
ATOM 817 C CA . MET A 1 102 ? 18.762 -2.441 -13.894 1.00 93.94 102 MET A CA 1
ATOM 818 C C . MET A 1 102 ? 19.279 -1.146 -14.532 1.00 93.94 102 MET A C 1
ATOM 820 O O . MET A 1 102 ? 19.320 -1.065 -15.762 1.00 93.94 102 MET A O 1
ATOM 824 N N . ALA A 1 103 ? 19.674 -0.145 -13.739 1.00 93.88 103 ALA A N 1
ATOM 825 C CA . ALA A 1 103 ? 20.012 1.204 -14.205 1.00 93.88 103 ALA A CA 1
ATOM 826 C C . ALA A 1 103 ? 20.977 1.291 -15.414 1.00 93.88 103 ALA A C 1
ATOM 828 O O . ALA A 1 103 ? 20.766 2.168 -16.252 1.00 93.88 103 ALA A O 1
ATOM 829 N N . PRO A 1 104 ? 21.988 0.410 -15.591 1.00 95.69 104 PRO A N 1
ATOM 830 C CA . PRO A 1 104 ? 22.870 0.455 -16.765 1.00 95.69 104 PRO A CA 1
ATOM 831 C C . PRO A 1 104 ? 22.228 0.005 -18.090 1.00 95.69 104 PRO A C 1
ATOM 833 O O . PRO A 1 104 ? 22.820 0.220 -19.149 1.00 95.69 104 PRO A O 1
ATOM 836 N N . TYR A 1 105 ? 21.074 -0.672 -18.049 1.00 94.94 105 TYR A N 1
ATOM 837 C CA . TYR A 1 105 ? 20.530 -1.437 -19.181 1.00 94.94 105 TYR A CA 1
ATOM 838 C C . TYR A 1 105 ? 19.210 -0.903 -19.742 1.00 94.94 105 TYR A C 1
ATOM 840 O O . TYR A 1 105 ? 18.849 -1.259 -20.865 1.00 94.94 105 TYR A O 1
ATOM 848 N N . ILE A 1 106 ? 18.487 -0.084 -18.977 1.00 94.00 106 ILE A N 1
ATOM 849 C CA . ILE A 1 106 ? 17.158 0.431 -19.328 1.00 94.00 106 ILE A CA 1
ATOM 850 C C . ILE A 1 106 ? 17.062 1.940 -19.101 1.00 94.00 106 ILE A C 1
ATOM 852 O O . ILE A 1 106 ? 17.781 2.524 -18.293 1.00 94.00 106 ILE A O 1
ATOM 856 N N . THR A 1 107 ? 16.160 2.584 -19.831 1.00 94.94 107 THR A N 1
ATOM 857 C CA . THR A 1 107 ? 15.930 4.031 -19.746 1.00 94.94 107 THR A CA 1
ATOM 858 C C . THR A 1 107 ? 15.174 4.433 -18.475 1.00 94.94 107 THR A C 1
ATOM 860 O O . THR A 1 107 ? 14.479 3.630 -17.854 1.00 94.94 107 THR A O 1
ATOM 863 N N . GLU A 1 108 ? 15.238 5.716 -18.111 1.00 93.94 108 GLU A N 1
ATOM 864 C CA . GLU A 1 108 ? 14.427 6.298 -17.029 1.00 93.94 108 GLU A CA 1
ATOM 865 C C . GLU A 1 108 ? 12.917 6.068 -17.223 1.00 93.94 108 GLU A C 1
ATOM 867 O O . GLU A 1 108 ? 12.208 5.749 -16.272 1.00 93.94 108 GLU A O 1
ATOM 872 N N . SER A 1 109 ? 12.408 6.159 -18.455 1.00 93.88 109 SER A N 1
ATOM 873 C CA . SER A 1 109 ? 10.991 5.902 -18.740 1.00 93.88 109 SER A CA 1
ATOM 874 C C . SER A 1 109 ? 10.611 4.424 -18.588 1.00 93.88 109 SER A C 1
ATOM 876 O O . SER A 1 109 ? 9.498 4.123 -18.152 1.00 93.88 109 SER A O 1
ATOM 878 N N . GLU A 1 110 ? 11.523 3.496 -18.888 1.00 95.06 110 GLU A N 1
ATOM 879 C CA . GLU A 1 110 ? 11.343 2.064 -18.621 1.00 95.06 110 GLU A CA 1
ATOM 880 C C . GLU A 1 110 ? 11.424 1.749 -17.121 1.00 95.06 110 GLU A C 1
ATOM 882 O O . GLU A 1 110 ? 10.609 0.968 -16.632 1.00 95.06 110 GLU A O 1
ATOM 887 N N . ARG A 1 111 ? 12.314 2.409 -16.366 1.00 94.56 111 ARG A N 1
ATOM 888 C CA . ARG A 1 111 ? 12.395 2.300 -14.896 1.00 94.56 111 ARG A CA 1
ATOM 889 C C . ARG A 1 111 ? 11.103 2.767 -14.227 1.00 94.56 111 ARG A C 1
ATOM 891 O O . ARG A 1 111 ? 10.484 1.983 -13.507 1.00 94.56 111 ARG A O 1
ATOM 898 N N . ASN A 1 112 ? 10.613 3.965 -14.555 1.00 94.44 112 ASN A N 1
ATOM 899 C CA . ASN A 1 112 ? 9.311 4.450 -14.079 1.00 94.44 112 ASN A CA 1
ATOM 900 C C . ASN A 1 112 ? 8.162 3.487 -14.447 1.00 94.44 112 ASN A C 1
ATOM 902 O O . ASN A 1 112 ? 7.259 3.243 -13.649 1.00 94.44 112 ASN A O 1
ATOM 906 N N . TYR A 1 113 ? 8.200 2.869 -15.633 1.00 95.75 113 TYR A N 1
ATOM 907 C CA . TYR A 1 113 ? 7.213 1.854 -16.009 1.00 95.75 113 TYR A CA 1
ATOM 908 C C . TYR A 1 113 ? 7.312 0.573 -15.159 1.00 95.75 113 TYR A C 1
ATOM 910 O O . TYR A 1 113 ? 6.270 0.054 -14.757 1.00 95.75 113 TYR A O 1
ATOM 918 N N . ILE A 1 114 ? 8.522 0.070 -14.885 1.00 96.56 114 ILE A N 1
ATOM 919 C CA . ILE A 1 114 ? 8.785 -1.185 -14.155 1.00 96.56 114 ILE A CA 1
ATOM 920 C C . ILE A 1 114 ? 8.410 -1.076 -12.677 1.00 96.56 114 ILE A C 1
ATOM 922 O O . ILE A 1 114 ? 7.631 -1.888 -12.182 1.00 96.56 114 ILE A O 1
ATOM 926 N N . PHE A 1 115 ? 8.891 -0.044 -11.984 1.00 96.75 115 PHE A N 1
ATOM 927 C CA . PHE A 1 115 ? 8.511 0.217 -10.591 1.00 96.75 115 PHE A CA 1
ATOM 928 C C . PHE A 1 115 ? 7.095 0.824 -10.479 1.00 96.75 115 PHE A C 1
ATOM 930 O O . PHE A 1 115 ? 6.483 0.867 -9.406 1.00 96.75 115 PHE A O 1
ATOM 937 N N . GLY A 1 116 ? 6.522 1.232 -11.614 1.00 92.62 116 GLY A N 1
ATOM 938 C CA . GLY A 1 116 ? 5.185 1.785 -11.745 1.00 92.62 116 GLY A CA 1
ATOM 939 C C . GLY A 1 116 ? 4.092 0.863 -11.202 1.00 92.62 116 GLY A C 1
ATOM 940 O O . GLY A 1 116 ? 3.760 -0.189 -11.762 1.00 92.62 116 GLY A O 1
ATOM 941 N N . GLY A 1 117 ? 3.424 1.325 -10.149 1.00 93.31 117 GLY A N 1
ATOM 942 C CA . GLY A 1 117 ? 2.280 0.648 -9.541 1.00 93.31 117 GLY A CA 1
ATOM 943 C C . GLY A 1 117 ? 2.598 -0.170 -8.291 1.00 93.31 117 GLY A C 1
ATOM 944 O O . GLY A 1 117 ? 1.644 -0.647 -7.686 1.00 93.31 117 GLY A O 1
ATOM 945 N N . ILE A 1 118 ? 3.861 -0.267 -7.850 1.00 98.00 118 ILE A N 1
ATOM 946 C CA . ILE A 1 118 ? 4.208 -0.845 -6.535 1.00 98.00 118 ILE A CA 1
ATOM 947 C C . ILE A 1 118 ? 3.429 -0.133 -5.420 1.00 98.00 118 ILE A C 1
ATOM 949 O O . ILE A 1 118 ? 2.753 -0.790 -4.636 1.00 98.00 118 ILE A O 1
ATOM 953 N N . SER A 1 119 ? 3.424 1.206 -5.408 1.00 97.88 119 SER A N 1
ATOM 954 C CA . SER A 1 119 ? 2.659 2.012 -4.440 1.00 97.88 119 SER A CA 1
ATOM 955 C C . SER A 1 119 ? 1.153 1.720 -4.470 1.00 97.88 119 SER A C 1
ATOM 957 O O . SER A 1 119 ? 0.513 1.646 -3.426 1.00 97.88 119 SER A O 1
ATOM 959 N N . SER A 1 120 ? 0.576 1.489 -5.654 1.00 97.50 120 SER A N 1
ATOM 960 C CA . SER A 1 120 ? -0.838 1.119 -5.806 1.00 97.50 120 SER A CA 1
ATOM 961 C C . SER A 1 120 ? -1.120 -0.310 -5.330 1.00 97.50 120 SER A C 1
ATOM 963 O O . SER A 1 120 ? -2.138 -0.554 -4.686 1.00 97.50 120 SER A O 1
ATOM 965 N N . VAL A 1 121 ? -0.228 -1.262 -5.616 1.00 98.38 121 VAL A N 1
ATOM 966 C CA . VAL A 1 121 ? -0.315 -2.644 -5.123 1.00 98.38 121 VAL A CA 1
ATOM 967 C C . VAL A 1 121 ? -0.249 -2.661 -3.600 1.00 98.38 121 VAL A C 1
ATOM 969 O O . VAL A 1 121 ? -1.151 -3.209 -2.968 1.00 98.38 121 VAL A O 1
ATOM 972 N N . ALA A 1 122 ? 0.757 -2.003 -3.022 1.00 98.44 122 ALA A N 1
ATOM 973 C CA . ALA A 1 122 ? 0.942 -1.900 -1.583 1.00 98.44 122 ALA A CA 1
ATOM 974 C C . ALA A 1 122 ? -0.253 -1.222 -0.910 1.00 98.44 122 ALA A C 1
ATOM 976 O O . ALA A 1 122 ? -0.845 -1.812 -0.014 1.00 98.44 122 ALA A O 1
ATOM 977 N N . ALA A 1 123 ? -0.702 -0.062 -1.401 1.00 98.56 123 ALA A N 1
ATOM 978 C CA . ALA A 1 123 ? -1.848 0.633 -0.820 1.00 98.56 123 ALA A CA 1
ATOM 979 C C . ALA A 1 123 ? -3.135 -0.208 -0.840 1.00 98.56 123 ALA A C 1
ATOM 981 O O . ALA A 1 123 ? -3.850 -0.291 0.159 1.00 98.56 123 ALA A O 1
ATOM 982 N N . ASN A 1 124 ? -3.408 -0.890 -1.957 1.00 98.00 124 ASN A N 1
ATOM 983 C CA . ASN A 1 124 ? -4.547 -1.801 -2.062 1.00 98.00 124 ASN A CA 1
ATOM 984 C C . ASN A 1 124 ? -4.401 -3.038 -1.161 1.00 98.00 124 ASN A C 1
ATOM 986 O O . ASN A 1 124 ? -5.414 -3.556 -0.693 1.00 98.00 124 ASN A O 1
ATOM 990 N N . ALA A 1 125 ? -3.181 -3.536 -0.940 1.00 98.25 125 ALA A N 1
ATOM 991 C CA . ALA A 1 125 ? -2.914 -4.650 -0.036 1.00 98.25 125 ALA A CA 1
ATOM 992 C C . ALA A 1 125 ? -3.118 -4.233 1.428 1.00 98.25 125 ALA A C 1
ATOM 994 O O . ALA A 1 125 ? -3.899 -4.884 2.119 1.00 98.25 125 ALA A O 1
ATOM 995 N N . SER A 1 126 ? -2.529 -3.112 1.863 1.00 98.38 126 SER A N 1
ATOM 996 C CA . SER A 1 126 ? -2.684 -2.566 3.217 1.00 98.38 126 SER A CA 1
ATOM 997 C C . SER A 1 126 ? -4.152 -2.334 3.568 1.00 98.38 126 SER A C 1
ATOM 999 O O . SER A 1 126 ? -4.640 -2.858 4.561 1.00 98.38 126 SER A O 1
ATOM 1001 N N . ILE A 1 127 ? -4.906 -1.626 2.720 1.00 98.38 127 ILE A N 1
ATOM 1002 C CA . ILE A 1 127 ? -6.324 -1.324 2.987 1.00 98.38 127 ILE A CA 1
ATOM 1003 C C . ILE A 1 127 ? -7.166 -2.611 3.084 1.00 98.38 127 ILE A C 1
ATOM 1005 O O . ILE A 1 127 ? -8.027 -2.735 3.95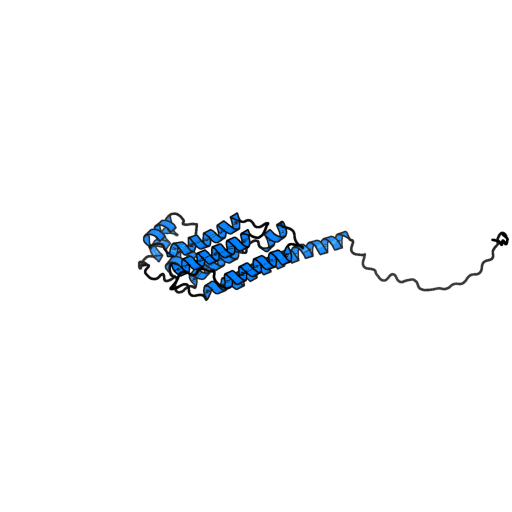6 1.00 98.38 127 ILE A O 1
ATOM 1009 N N . LYS A 1 128 ? -6.893 -3.612 2.233 1.00 97.62 128 LYS A N 1
ATOM 1010 C CA . LYS A 1 128 ? -7.570 -4.920 2.294 1.00 97.62 128 LYS A CA 1
ATOM 1011 C C . LYS A 1 128 ? -7.154 -5.758 3.502 1.00 97.62 128 LYS A C 1
ATOM 1013 O O . LYS A 1 128 ? -7.976 -6.541 3.978 1.00 97.62 128 LYS A O 1
ATOM 1018 N N . ALA A 1 129 ? -5.923 -5.611 3.994 1.00 97.81 129 ALA A N 1
ATOM 1019 C CA . ALA A 1 129 ? -5.417 -6.376 5.129 1.00 97.81 129 ALA A CA 1
ATOM 1020 C C . ALA A 1 129 ? -6.223 -6.103 6.405 1.00 97.81 129 ALA A C 1
ATOM 1022 O O . ALA A 1 129 ? -6.496 -7.044 7.148 1.00 97.81 129 ALA A O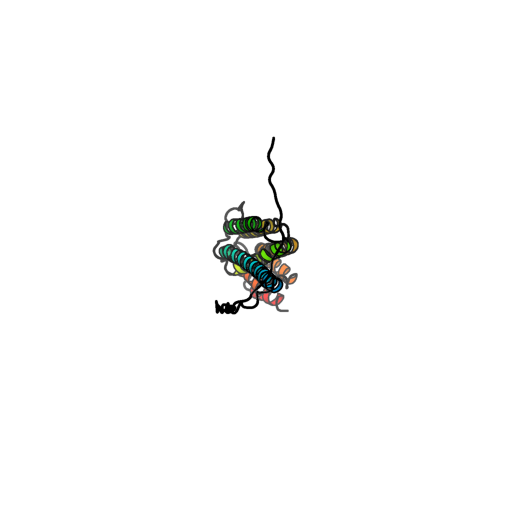 1
ATOM 1023 N N . LEU A 1 130 ? -6.705 -4.867 6.609 1.00 97.88 130 LEU A N 1
ATOM 1024 C CA . LEU A 1 130 ? -7.534 -4.505 7.766 1.00 97.88 130 LEU A CA 1
ATOM 1025 C C . LEU A 1 130 ? -8.759 -5.416 7.942 1.00 97.88 130 LEU A C 1
ATOM 1027 O O . LEU A 1 130 ? -9.103 -5.778 9.061 1.00 97.88 130 LEU A O 1
ATOM 1031 N N . ALA A 1 131 ? -9.389 -5.849 6.845 1.00 95.25 131 ALA A N 1
ATOM 1032 C CA . ALA A 1 131 ? -10.555 -6.734 6.889 1.00 95.25 131 ALA A CA 1
ATOM 1033 C C . ALA A 1 131 ? -10.244 -8.170 7.370 1.00 95.25 131 ALA A C 1
ATOM 1035 O O . ALA A 1 131 ? -11.177 -8.938 7.599 1.00 95.25 131 ALA A O 1
ATOM 1036 N N . GLN A 1 132 ? -8.963 -8.535 7.499 1.00 94.88 132 GLN A N 1
ATOM 1037 C CA . GLN A 1 132 ? -8.487 -9.808 8.057 1.00 94.88 132 GLN A CA 1
ATOM 1038 C C . GLN A 1 132 ? -7.872 -9.649 9.460 1.00 94.88 132 GLN A C 1
ATOM 1040 O O . GLN A 1 132 ? -7.642 -10.644 10.148 1.00 94.88 132 GLN A O 1
ATOM 1045 N N . MET A 1 133 ? -7.610 -8.415 9.907 1.00 96.19 133 MET A N 1
ATOM 1046 C CA . MET A 1 133 ? -7.057 -8.145 11.234 1.00 96.19 133 MET A CA 1
ATOM 1047 C C . MET A 1 133 ? -8.119 -8.387 12.310 1.00 96.19 133 MET A C 1
ATOM 1049 O O . MET A 1 133 ? -9.240 -7.889 12.225 1.00 96.19 133 MET A O 1
ATOM 1053 N N . LYS A 1 134 ? -7.757 -9.126 13.364 1.00 95.19 134 LYS A N 1
ATOM 1054 C CA . LYS A 1 134 ? -8.637 -9.322 14.530 1.00 95.19 134 LYS A CA 1
ATOM 1055 C C . LYS A 1 134 ? -8.711 -8.066 15.395 1.00 95.19 134 LYS A C 1
ATOM 1057 O O . LYS A 1 134 ? -9.782 -7.703 15.870 1.00 95.19 134 LYS A O 1
ATOM 1062 N N . SER A 1 135 ? -7.559 -7.438 15.626 1.00 97.25 135 SER A N 1
ATOM 1063 C CA . SER A 1 135 ? -7.401 -6.292 16.514 1.00 97.25 135 SER A CA 1
ATOM 1064 C C . SER A 1 135 ? -6.196 -5.451 16.100 1.00 97.25 135 SER A C 1
ATOM 1066 O O . SER A 1 135 ? -5.217 -5.994 15.590 1.00 97.25 135 SER A O 1
ATOM 1068 N N . ILE A 1 136 ? -6.263 -4.150 16.367 1.00 98.38 136 ILE A N 1
ATOM 1069 C CA . ILE A 1 136 ? -5.181 -3.181 16.168 1.00 98.38 136 ILE A CA 1
ATOM 1070 C C . ILE A 1 136 ? -5.271 -2.083 17.235 1.00 98.38 136 ILE A C 1
ATOM 1072 O O . ILE A 1 136 ? -6.372 -1.687 17.612 1.00 98.38 136 ILE A O 1
ATOM 1076 N N . ASN A 1 137 ? -4.141 -1.606 17.756 1.00 98.06 137 ASN A N 1
ATOM 1077 C CA . ASN A 1 137 ? -4.095 -0.469 18.683 1.00 98.06 137 ASN A CA 1
ATOM 1078 C C . ASN A 1 137 ? -3.375 0.746 18.062 1.00 98.06 137 ASN A C 1
ATOM 1080 O O . ASN A 1 137 ? -2.917 0.688 16.922 1.00 98.06 137 ASN A O 1
ATOM 1084 N N . LEU A 1 138 ? -3.289 1.854 18.809 1.00 97.81 138 LEU A N 1
ATOM 1085 C CA . LEU A 1 138 ? -2.656 3.101 18.352 1.00 97.81 138 LEU A CA 1
ATOM 1086 C C . LEU A 1 138 ? -1.214 2.889 17.854 1.00 97.81 138 LEU A C 1
ATOM 1088 O O . LEU A 1 138 ? -0.836 3.436 16.821 1.00 97.81 138 LEU A O 1
ATOM 1092 N N . LEU A 1 139 ? -0.437 2.069 18.566 1.00 98.38 139 LEU A N 1
ATOM 1093 C CA . LEU A 1 139 ? 0.951 1.752 18.222 1.00 98.38 139 LEU A CA 1
ATOM 1094 C C . LEU A 1 139 ? 1.020 0.916 16.929 1.00 98.38 139 LEU A C 1
ATOM 1096 O O . LEU A 1 139 ? 1.815 1.206 16.040 1.00 98.38 139 LEU A O 1
ATOM 1100 N N . GLY A 1 140 ? 0.101 -0.038 16.747 1.00 98.38 140 GLY A N 1
ATOM 1101 C CA . GLY A 1 140 ? -0.065 -0.763 15.485 1.00 98.38 140 GLY A CA 1
ATOM 1102 C C . GLY A 1 140 ? -0.442 0.134 14.298 1.00 98.38 140 GLY A C 1
ATOM 1103 O O . GLY A 1 140 ? 0.073 -0.056 13.197 1.00 98.38 140 GLY A O 1
ATOM 1104 N N . VAL A 1 141 ? -1.288 1.153 14.507 1.00 98.38 141 VAL A N 1
ATOM 1105 C CA . VAL A 1 141 ? -1.584 2.174 13.480 1.00 98.38 141 VAL A CA 1
ATOM 1106 C C . VAL A 1 141 ? -0.324 2.966 13.127 1.00 98.38 141 VAL A C 1
ATOM 1108 O O . VAL A 1 141 ? -0.018 3.125 11.946 1.00 98.38 141 VAL A O 1
ATOM 1111 N N . GLN A 1 142 ? 0.440 3.410 14.129 1.00 98.50 142 GLN A N 1
ATOM 1112 C CA . GLN A 1 142 ? 1.707 4.118 13.921 1.00 98.50 142 GLN A CA 1
ATOM 1113 C C . GLN A 1 142 ? 2.719 3.261 13.149 1.00 98.50 142 GLN A C 1
ATOM 1115 O O . GLN A 1 142 ? 3.342 3.767 12.215 1.00 98.50 142 GLN A O 1
ATOM 1120 N N . GLN A 1 143 ? 2.811 1.961 13.443 1.00 98.69 143 GLN A N 1
ATOM 1121 C CA . GLN A 1 143 ? 3.692 1.048 12.717 1.00 98.69 143 GLN A CA 1
ATOM 1122 C C . GLN A 1 143 ? 3.281 0.871 11.249 1.00 98.69 143 GLN A C 1
ATOM 1124 O O . GLN A 1 143 ? 4.127 0.878 10.357 1.00 98.69 143 GLN A O 1
ATOM 1129 N N . ILE A 1 144 ? 1.980 0.808 10.951 1.00 98.44 144 ILE A N 1
ATOM 1130 C CA . ILE A 1 144 ? 1.498 0.766 9.562 1.00 98.44 144 ILE A CA 1
ATOM 1131 C C . ILE A 1 144 ? 1.757 2.099 8.836 1.00 98.44 144 ILE A C 1
ATOM 1133 O O . ILE A 1 144 ? 2.103 2.094 7.650 1.00 98.44 144 ILE A O 1
ATOM 1137 N N . CYS A 1 145 ? 1.687 3.237 9.531 1.00 98.50 145 CYS A N 1
ATOM 1138 C CA . CYS A 1 145 ? 2.118 4.517 8.970 1.00 98.50 145 CYS A CA 1
ATOM 1139 C C . CYS A 1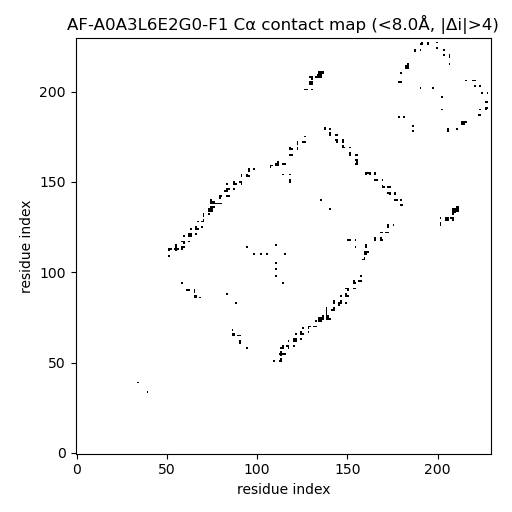 145 ? 3.634 4.544 8.694 1.00 98.50 145 CYS A C 1
ATOM 1141 O O . CYS A 1 145 ? 4.031 4.964 7.604 1.00 98.50 145 CYS A O 1
ATOM 1143 N N . ARG A 1 146 ? 4.470 4.027 9.608 1.00 98.62 146 ARG A N 1
ATOM 1144 C CA . ARG A 1 146 ? 5.931 3.885 9.444 1.00 98.62 146 ARG A CA 1
ATOM 1145 C C . ARG A 1 146 ? 6.287 3.003 8.246 1.00 98.62 146 ARG A C 1
ATOM 1147 O O . ARG A 1 146 ? 7.080 3.412 7.401 1.00 98.62 146 ARG A O 1
ATOM 1154 N N . ASN A 1 147 ? 5.623 1.855 8.110 1.00 98.69 147 ASN A N 1
ATOM 1155 C CA . ASN A 1 147 ? 5.708 0.967 6.948 1.00 98.69 147 ASN A CA 1
ATOM 1156 C C . ASN A 1 147 ? 5.407 1.701 5.629 1.00 98.69 147 ASN A C 1
ATOM 1158 O O . ASN A 1 147 ? 6.151 1.572 4.656 1.00 98.69 147 ASN A O 1
ATOM 1162 N N . SER A 1 148 ? 4.328 2.493 5.605 1.00 98.62 148 SER A N 1
ATOM 1163 C CA . SER A 1 148 ? 3.925 3.280 4.433 1.00 98.62 148 SER A CA 1
ATOM 1164 C C . SER A 1 148 ? 4.989 4.321 4.053 1.00 98.62 148 SER A C 1
ATOM 1166 O O . SER A 1 148 ? 5.349 4.439 2.885 1.00 98.62 148 SER A O 1
ATOM 1168 N N . ILE A 1 149 ? 5.552 5.027 5.043 1.00 98.56 149 ILE A N 1
ATOM 1169 C CA . ILE A 1 149 ? 6.617 6.030 4.853 1.00 98.56 149 ILE A CA 1
ATOM 1170 C C . ILE A 1 149 ? 7.923 5.386 4.358 1.00 98.56 149 ILE A C 1
ATOM 1172 O O . ILE A 1 149 ? 8.560 5.914 3.450 1.00 98.56 149 ILE A O 1
ATOM 1176 N N . ALA A 1 150 ? 8.319 4.231 4.896 1.00 98.75 150 ALA A N 1
ATOM 1177 C CA . ALA A 1 150 ? 9.530 3.538 4.454 1.00 98.75 150 ALA A CA 1
ATOM 1178 C C . ALA A 1 150 ? 9.439 3.097 2.978 1.00 98.75 150 ALA A C 1
ATOM 1180 O O . ALA A 1 150 ? 10.399 3.248 2.218 1.00 98.75 150 ALA A O 1
ATOM 1181 N N . LEU A 1 151 ? 8.272 2.604 2.546 1.00 98.50 151 LEU A N 1
ATOM 1182 C CA . LEU A 1 151 ? 8.034 2.244 1.146 1.00 98.50 151 LEU A CA 1
ATOM 1183 C C . LEU A 1 151 ? 7.979 3.471 0.220 1.00 98.50 151 LEU A C 1
ATOM 1185 O O . LEU A 1 151 ? 8.476 3.419 -0.904 1.00 98.50 151 LEU A O 1
ATOM 1189 N N . GLU A 1 152 ? 7.405 4.577 0.693 1.00 98.31 152 GLU A N 1
ATOM 1190 C CA . GLU A 1 152 ? 7.372 5.864 -0.008 1.00 98.31 152 GLU A CA 1
ATOM 1191 C C . GLU A 1 152 ? 8.780 6.389 -0.283 1.00 98.31 152 GLU A C 1
ATOM 1193 O O . GLU A 1 152 ? 9.109 6.687 -1.429 1.00 98.31 152 GLU A O 1
ATOM 1198 N N . GLN A 1 153 ? 9.634 6.414 0.743 1.00 97.81 153 GLN A N 1
ATOM 1199 C CA . GLN A 1 153 ? 11.028 6.845 0.638 1.00 97.81 153 GLN A CA 1
ATOM 1200 C C . GLN A 1 153 ? 11.833 5.956 -0.318 1.00 97.81 153 GLN A C 1
ATOM 1202 O O . GLN A 1 153 ? 12.577 6.473 -1.150 1.00 97.81 153 GLN A O 1
ATOM 1207 N N . ALA A 1 154 ? 11.652 4.633 -0.254 1.00 97.94 154 ALA A N 1
ATOM 1208 C CA . ALA A 1 154 ? 12.337 3.695 -1.144 1.00 97.94 154 ALA A CA 1
ATOM 1209 C C . ALA A 1 154 ? 11.950 3.874 -2.622 1.00 97.94 154 ALA A C 1
ATOM 1211 O O . ALA A 1 154 ? 12.799 3.739 -3.499 1.00 97.94 154 ALA A O 1
ATOM 1212 N N . LEU A 1 155 ? 10.686 4.202 -2.910 1.00 97.38 155 LEU A N 1
ATOM 1213 C CA . LEU A 1 155 ? 10.227 4.501 -4.270 1.00 97.38 155 LEU A CA 1
ATOM 1214 C C . LEU A 1 155 ? 10.650 5.907 -4.722 1.00 97.38 155 LEU A C 1
ATOM 1216 O O . LEU A 1 155 ? 11.111 6.069 -5.848 1.00 97.38 155 LEU A O 1
ATOM 1220 N N . ALA A 1 156 ? 10.559 6.916 -3.854 1.00 95.25 156 ALA A N 1
ATOM 1221 C CA . ALA A 1 156 ? 10.990 8.282 -4.157 1.00 95.25 156 ALA A CA 1
ATOM 1222 C C . ALA A 1 156 ? 12.507 8.395 -4.414 1.00 95.25 156 ALA A C 1
ATOM 1224 O O . ALA A 1 156 ? 12.949 9.333 -5.077 1.00 95.25 156 ALA A O 1
ATOM 1225 N N . ALA A 1 157 ? 13.302 7.437 -3.926 1.00 95.31 157 ALA A N 1
ATOM 1226 C CA . ALA A 1 157 ? 14.737 7.356 -4.180 1.00 95.31 157 ALA A CA 1
ATOM 1227 C C . ALA A 1 157 ? 15.103 6.968 -5.627 1.00 95.31 157 ALA A C 1
ATOM 1229 O O . ALA A 1 157 ? 16.241 7.201 -6.022 1.00 95.31 157 ALA A O 1
ATOM 1230 N N . ILE A 1 158 ? 14.176 6.402 -6.415 1.00 93.56 158 ILE A N 1
ATOM 1231 C CA . ILE A 1 158 ? 14.407 5.924 -7.790 1.00 93.56 158 ILE A CA 1
ATOM 1232 C C . ILE A 1 158 ? 14.307 7.105 -8.774 1.00 93.56 158 ILE A C 1
ATOM 1234 O O . ILE A 1 158 ? 13.196 7.599 -9.002 1.00 93.56 158 ILE A O 1
ATOM 1238 N N . PRO A 1 159 ? 15.406 7.555 -9.429 1.00 82.56 159 PRO A N 1
ATOM 1239 C CA . PRO A 1 159 ? 15.350 8.737 -10.294 1.00 82.56 159 PRO A CA 1
ATOM 1240 C C . PRO A 1 159 ? 14.579 8.459 -11.591 1.00 82.56 159 PRO A C 1
ATOM 1242 O O . PRO A 1 159 ? 15.159 7.955 -12.549 1.00 82.56 159 PRO A O 1
ATOM 1245 N N . SER A 1 160 ? 13.260 8.675 -11.574 1.00 85.75 160 SER A N 1
ATOM 1246 C CA . SER A 1 160 ? 12.299 8.683 -12.703 1.00 85.75 160 SER A CA 1
ATOM 1247 C C . SER A 1 160 ? 10.849 8.452 -12.246 1.00 85.75 160 SER A C 1
ATOM 1249 O O . SER A 1 160 ? 9.927 8.684 -13.030 1.00 85.75 160 SER A O 1
ATOM 1251 N N . ILE A 1 161 ? 10.640 7.969 -11.014 1.00 91.12 161 ILE A N 1
ATOM 1252 C CA . ILE A 1 161 ? 9.307 7.672 -10.479 1.00 91.12 161 ILE A CA 1
ATOM 1253 C C . ILE A 1 161 ? 8.486 8.950 -10.278 1.00 91.12 161 ILE A C 1
ATOM 1255 O O . ILE A 1 161 ? 8.991 9.992 -9.864 1.00 91.12 161 ILE A O 1
ATOM 1259 N N . ASP A 1 162 ? 7.187 8.838 -10.549 1.00 92.75 162 ASP A N 1
ATOM 1260 C CA . ASP A 1 162 ? 6.182 9.834 -10.183 1.00 92.75 162 ASP A CA 1
ATOM 1261 C C . ASP A 1 162 ? 5.966 9.837 -8.657 1.00 92.75 162 ASP A C 1
ATOM 1263 O O . ASP A 1 162 ? 5.112 9.127 -8.116 1.00 92.75 162 ASP A O 1
ATOM 1267 N N . SER A 1 163 ? 6.797 10.611 -7.953 1.00 93.12 163 SER A N 1
ATOM 1268 C CA . SER A 1 163 ? 6.755 10.719 -6.492 1.00 93.12 163 SER A CA 1
ATOM 1269 C C . SER A 1 163 ? 5.437 11.296 -5.972 1.00 93.12 163 SER A C 1
ATOM 1271 O O . SER A 1 163 ? 5.022 10.914 -4.884 1.00 93.12 163 SER A O 1
ATOM 1273 N N . GLU A 1 164 ? 4.738 12.149 -6.730 1.00 95.06 164 GLU A N 1
ATOM 1274 C CA . GLU A 1 164 ? 3.427 12.685 -6.330 1.00 95.06 164 GLU A CA 1
ATOM 1275 C C . GLU A 1 164 ? 2.358 11.582 -6.362 1.00 95.06 164 GLU A C 1
ATOM 1277 O O . GLU A 1 164 ? 1.600 11.406 -5.403 1.00 95.06 164 GLU A O 1
ATOM 1282 N N . ALA A 1 165 ? 2.347 10.755 -7.412 1.00 94.94 165 ALA A N 1
ATOM 1283 C CA . ALA A 1 165 ? 1.474 9.589 -7.474 1.00 94.94 165 ALA A CA 1
ATOM 1284 C C . ALA A 1 165 ? 1.832 8.520 -6.427 1.00 94.94 165 ALA A C 1
ATOM 1286 O O . ALA A 1 165 ? 0.937 7.823 -5.950 1.00 94.94 165 ALA A O 1
ATOM 1287 N N . VAL A 1 166 ? 3.106 8.358 -6.048 1.00 97.31 166 VAL A N 1
ATOM 1288 C CA . VAL A 1 166 ? 3.501 7.480 -4.928 1.00 97.31 166 VAL A CA 1
ATOM 1289 C C . VAL A 1 166 ? 2.980 8.028 -3.600 1.00 97.31 166 VAL A C 1
ATOM 1291 O O . VAL A 1 166 ? 2.269 7.304 -2.901 1.00 97.31 166 VAL A O 1
ATOM 1294 N N . GLN A 1 167 ? 3.261 9.301 -3.312 1.00 97.31 167 GLN A N 1
ATOM 1295 C CA . GLN A 1 167 ? 2.822 10.031 -2.123 1.00 97.31 167 GLN A CA 1
ATOM 1296 C C . GLN A 1 167 ? 1.309 9.885 -1.922 1.00 97.31 167 GLN A C 1
ATOM 1298 O O . GLN A 1 167 ? 0.863 9.330 -0.923 1.00 97.31 167 GLN A O 1
ATOM 1303 N N . GLN A 1 168 ? 0.508 10.241 -2.934 1.00 97.44 168 GLN A N 1
ATOM 1304 C CA . GLN A 1 168 ? -0.956 10.165 -2.878 1.00 97.44 168 GLN A CA 1
ATOM 1305 C C . GLN A 1 168 ? -1.478 8.751 -2.548 1.00 97.44 168 GLN A C 1
ATOM 1307 O O . GLN A 1 168 ? -2.490 8.595 -1.859 1.00 97.44 168 GLN A O 1
ATOM 1312 N N . ARG A 1 169 ? -0.817 7.696 -3.045 1.00 97.81 169 ARG A N 1
ATOM 1313 C CA . ARG A 1 169 ? -1.227 6.302 -2.791 1.00 97.81 169 ARG A CA 1
ATOM 1314 C C . ARG A 1 169 ? -0.890 5.852 -1.374 1.00 97.81 169 ARG A C 1
ATOM 1316 O O . ARG A 1 169 ? -1.639 5.049 -0.827 1.00 97.81 169 ARG A O 1
ATOM 1323 N N . LEU A 1 170 ? 0.197 6.352 -0.793 1.00 98.44 170 LEU A N 1
ATOM 1324 C CA . LEU A 1 170 ? 0.693 5.939 0.521 1.00 98.44 170 LEU A CA 1
ATOM 1325 C C . LEU A 1 170 ? 0.152 6.826 1.658 1.00 98.44 170 LEU A C 1
ATOM 1327 O O . LEU A 1 170 ? -0.149 6.301 2.733 1.00 98.44 170 LEU A O 1
ATOM 1331 N N . ASP A 1 171 ? -0.154 8.099 1.384 1.00 98.44 171 ASP A N 1
ATOM 1332 C CA . ASP A 1 171 ? -1.017 8.945 2.223 1.00 98.44 171 ASP A CA 1
ATOM 1333 C C . ASP A 1 171 ? -2.399 8.328 2.391 1.00 98.44 171 ASP A C 1
ATOM 1335 O O . ASP A 1 171 ? -2.890 8.214 3.509 1.00 98.44 171 ASP A O 1
ATOM 1339 N N . ARG A 1 172 ? -2.997 7.819 1.304 1.00 98.31 172 ARG A N 1
ATOM 1340 C CA . ARG A 1 172 ? -4.280 7.109 1.375 1.00 98.31 172 ARG A CA 1
ATOM 1341 C C . ARG A 1 172 ? -4.265 5.965 2.399 1.00 98.31 172 ARG A C 1
ATOM 1343 O O . ARG A 1 172 ? -5.284 5.741 3.048 1.00 98.31 172 ARG A O 1
ATOM 1350 N N . VAL A 1 173 ? -3.150 5.241 2.538 1.00 98.75 173 VAL A N 1
ATOM 1351 C CA . VAL A 1 173 ? -3.012 4.181 3.554 1.00 98.75 173 VAL A CA 1
ATOM 1352 C C . VAL A 1 173 ? -2.984 4.784 4.953 1.00 98.75 173 VAL A C 1
ATOM 1354 O O . VAL A 1 173 ? -3.731 4.326 5.812 1.00 98.75 173 VAL A O 1
ATOM 1357 N N . ARG A 1 174 ? -2.163 5.821 5.169 1.00 98.75 174 ARG A N 1
ATOM 1358 C CA . ARG A 1 174 ? -2.042 6.507 6.464 1.00 98.75 174 ARG A CA 1
ATOM 1359 C C . ARG A 1 174 ? -3.392 7.057 6.915 1.00 98.75 174 ARG A C 1
ATOM 1361 O O . ARG A 1 174 ? -3.896 6.622 7.945 1.00 98.75 174 ARG A O 1
ATOM 1368 N N . THR A 1 175 ? -4.053 7.850 6.069 1.00 98.56 175 THR A N 1
ATOM 1369 C CA . THR A 1 175 ? -5.398 8.383 6.330 1.00 98.56 175 THR A CA 1
ATOM 1370 C C . THR A 1 175 ? -6.405 7.279 6.651 1.00 98.56 175 THR A C 1
ATOM 1372 O O . THR A 1 175 ? -7.204 7.450 7.562 1.00 98.56 175 THR A O 1
ATOM 1375 N N . PHE A 1 176 ? -6.377 6.139 5.944 1.00 98.81 176 PHE A N 1
ATOM 1376 C CA . PHE A 1 176 ? -7.298 5.026 6.202 1.00 98.81 176 PHE A CA 1
ATOM 1377 C C . PHE A 1 176 ? -7.118 4.414 7.595 1.00 98.81 176 PHE A C 1
ATOM 1379 O O . PHE A 1 176 ? -8.097 4.167 8.298 1.00 98.81 176 PHE A O 1
ATOM 1386 N N . TYR A 1 177 ? -5.869 4.170 7.992 1.00 98.75 177 TYR A N 1
ATOM 1387 C CA . TYR A 1 177 ? -5.549 3.579 9.288 1.00 98.75 177 TYR A CA 1
ATOM 1388 C C . TYR A 1 177 ? -5.703 4.583 10.439 1.00 98.75 177 TYR A C 1
ATOM 1390 O O . TYR A 1 177 ? -6.133 4.205 11.525 1.00 98.75 177 TYR A O 1
ATOM 1398 N N . GLU A 1 178 ? -5.473 5.874 10.205 1.00 98.56 178 GLU A N 1
ATOM 1399 C CA . GLU A 1 178 ? -5.709 6.942 11.185 1.00 98.56 178 GLU A CA 1
ATOM 1400 C C . GLU A 1 178 ? -7.190 7.076 11.586 1.00 98.56 178 GLU A C 1
ATOM 1402 O O . GLU A 1 178 ? -7.475 7.469 12.719 1.00 98.56 178 GLU A O 1
ATOM 1407 N N . LEU A 1 179 ? -8.141 6.640 10.743 1.00 98.44 179 LEU A N 1
ATOM 1408 C CA . LEU A 1 179 ? -9.567 6.546 11.104 1.00 98.44 179 LEU A CA 1
ATOM 1409 C C . LEU A 1 179 ? -9.832 5.638 12.315 1.00 98.44 179 LEU A C 1
ATOM 1411 O O . LEU A 1 179 ? -10.849 5.788 12.993 1.00 98.44 179 LEU A O 1
ATOM 1415 N N . LEU A 1 180 ? -8.934 4.693 12.605 1.00 98.19 180 LEU A N 1
ATOM 1416 C CA . LEU A 1 180 ? -9.042 3.794 13.756 1.00 98.19 180 LEU A CA 1
ATOM 1417 C C . LEU A 1 180 ? -8.809 4.522 15.085 1.00 98.19 180 LEU A C 1
ATOM 1419 O O . LEU A 1 180 ? -9.350 4.098 16.105 1.00 98.19 180 LEU A O 1
ATOM 1423 N N . ASN A 1 181 ? -8.075 5.639 15.055 1.00 97.12 181 ASN A N 1
ATOM 1424 C CA . ASN A 1 181 ? -7.794 6.484 16.216 1.00 97.12 181 ASN A CA 1
ATOM 1425 C C . ASN A 1 181 ? -8.941 7.465 16.529 1.00 97.12 181 ASN A C 1
ATOM 1427 O O . ASN A 1 181 ? -8.914 8.129 17.566 1.00 97.12 181 ASN A O 1
ATOM 1431 N N . LEU A 1 182 ? -9.945 7.579 15.651 1.00 97.50 182 LEU A N 1
ATOM 1432 C CA . LEU A 1 182 ? -11.090 8.462 15.856 1.00 97.50 182 LEU A CA 1
ATOM 1433 C C . LEU A 1 182 ? -12.140 7.823 16.787 1.00 97.50 182 LEU A C 1
ATOM 1435 O O . LEU A 1 182 ? -12.514 6.659 16.596 1.00 97.50 182 LEU A O 1
ATOM 1439 N N . PRO A 1 183 ? -12.709 8.590 17.739 1.00 96.25 183 PRO A N 1
ATOM 1440 C CA . PRO A 1 183 ? -13.967 8.236 18.388 1.00 96.25 183 PRO A CA 1
ATOM 1441 C C . PRO A 1 183 ? -15.085 8.053 17.355 1.00 96.25 183 PRO A C 1
ATOM 1443 O O . PRO A 1 183 ? -15.094 8.712 16.314 1.00 96.25 183 PRO A O 1
ATOM 1446 N N . PHE A 1 184 ? -16.067 7.200 17.656 1.00 96.19 184 PHE A N 1
ATOM 1447 C CA . PHE A 1 184 ? -17.096 6.806 16.688 1.00 96.19 184 PHE A CA 1
ATOM 1448 C C . PHE A 1 184 ? -17.880 7.985 16.070 1.00 96.19 184 PHE A C 1
ATOM 1450 O O . PHE A 1 184 ? -18.109 8.002 14.864 1.00 96.19 184 PHE A O 1
ATOM 1457 N N . GLU A 1 185 ? -18.239 9.002 16.857 1.00 95.69 185 GLU A N 1
ATOM 1458 C CA . GLU A 1 185 ? -18.946 10.185 16.337 1.00 95.69 185 GLU A CA 1
ATOM 1459 C C . GLU A 1 185 ? -18.060 11.038 15.406 1.00 95.69 185 GLU A C 1
ATOM 1461 O O . GLU A 1 185 ? -18.534 11.543 14.388 1.00 95.69 185 GLU A O 1
ATOM 1466 N N . SER A 1 186 ? -16.756 11.143 15.689 1.00 97.12 186 SER A N 1
ATOM 1467 C CA . SER A 1 186 ? -15.789 11.814 14.805 1.00 97.12 186 SER A CA 1
ATOM 1468 C C . SER A 1 186 ? -15.564 11.031 13.510 1.00 97.12 186 SER A C 1
ATOM 1470 O O . SER A 1 186 ? -15.457 11.632 12.443 1.00 97.12 186 SER A O 1
ATOM 1472 N N . LEU A 1 187 ? -15.553 9.695 13.583 1.00 96.94 187 LEU A N 1
ATOM 1473 C CA . LEU A 1 187 ? -15.503 8.822 12.411 1.00 96.94 187 LEU A CA 1
ATOM 1474 C C . LEU A 1 187 ? -16.741 9.006 11.519 1.00 96.94 187 LEU A C 1
ATOM 1476 O O . LEU A 1 187 ? -16.601 9.105 10.304 1.00 96.94 187 LEU A O 1
ATOM 1480 N N . LEU A 1 188 ? -17.944 9.102 12.094 1.00 95.69 188 LEU A N 1
ATOM 1481 C CA . LEU A 1 188 ? -19.161 9.374 11.319 1.00 95.69 188 LEU A CA 1
ATOM 1482 C C . LEU A 1 188 ? -19.127 10.745 10.634 1.00 95.69 188 LEU A C 1
ATOM 1484 O O . LEU A 1 188 ? -19.505 10.833 9.467 1.00 95.69 188 LEU A O 1
ATOM 1488 N N . GLY A 1 189 ? -18.647 11.785 11.325 1.00 96.88 189 GLY A N 1
ATOM 1489 C CA . GLY A 1 189 ? -18.435 13.107 10.726 1.00 96.88 189 GLY A CA 1
ATOM 1490 C C . GLY A 1 189 ? -17.482 13.045 9.530 1.00 96.88 189 GLY A C 1
ATOM 1491 O O . GLY A 1 189 ? -17.831 13.496 8.442 1.00 96.88 189 GLY A O 1
ATOM 1492 N N . PHE A 1 190 ? -16.333 12.379 9.694 1.00 97.50 190 PHE A N 1
ATOM 1493 C CA . PHE A 1 190 ? -15.372 12.175 8.608 1.00 97.50 190 PHE A CA 1
ATOM 1494 C C . PHE A 1 190 ? -16.000 11.473 7.395 1.00 97.50 190 PHE A C 1
ATOM 1496 O O . PHE A 1 190 ? -15.797 11.912 6.266 1.00 97.50 190 PHE A O 1
ATOM 1503 N N . ILE A 1 191 ? -16.774 10.403 7.614 1.00 96.06 191 ILE A N 1
ATOM 1504 C CA . ILE A 1 191 ? -17.429 9.640 6.537 1.00 96.06 191 ILE A CA 1
ATOM 1505 C C . ILE A 1 191 ? -18.470 10.493 5.802 1.00 96.06 191 ILE A C 1
ATOM 1507 O O . ILE A 1 191 ? -18.542 10.424 4.579 1.00 96.06 191 ILE A O 1
ATOM 1511 N N . ALA A 1 192 ? -19.244 11.314 6.518 1.00 95.50 192 ALA A N 1
ATOM 1512 C CA . ALA A 1 192 ? -20.238 12.201 5.911 1.00 95.50 192 ALA A CA 1
ATOM 1513 C C . ALA A 1 192 ? -19.610 13.308 5.045 1.00 95.50 192 ALA A C 1
ATOM 1515 O O . ALA A 1 192 ? -20.194 13.707 4.042 1.00 95.50 192 ALA A O 1
ATOM 1516 N N . GLU A 1 193 ? -18.417 13.787 5.403 1.00 96.12 193 GLU A N 1
ATOM 1517 C CA . GLU A 1 193 ? -17.671 14.780 4.618 1.00 96.12 193 GLU A CA 1
ATOM 1518 C C . GLU A 1 193 ? -16.889 14.162 3.442 1.00 96.12 193 GLU A C 1
ATOM 1520 O O . GLU A 1 193 ? -16.627 14.841 2.449 1.00 96.12 193 GLU A O 1
ATOM 1525 N N . HIS A 1 194 ? -16.525 12.878 3.531 1.00 95.62 194 HIS A N 1
ATOM 1526 C CA . HIS A 1 194 ? -15.587 12.215 2.616 1.00 95.62 194 HIS A CA 1
ATOM 1527 C C . HIS A 1 194 ? -16.156 10.936 1.979 1.00 95.62 194 HIS A C 1
ATOM 1529 O O . HIS A 1 194 ? -15.399 10.008 1.710 1.00 95.62 194 HIS A O 1
ATOM 1535 N N . GLU A 1 195 ? -17.463 10.882 1.706 1.00 90.69 195 GLU A N 1
ATOM 1536 C CA . GLU A 1 195 ? -18.207 9.685 1.259 1.00 90.69 195 GLU A CA 1
ATOM 1537 C C . GLU A 1 195 ? -17.485 8.844 0.181 1.00 90.69 195 GLU A C 1
ATOM 1539 O O . GLU A 1 195 ? -17.398 7.622 0.285 1.00 90.69 195 GLU A O 1
ATOM 1544 N N . TYR A 1 196 ? -16.904 9.501 -0.831 1.00 92.06 196 TYR A N 1
ATOM 1545 C CA . TYR A 1 196 ? -16.224 8.850 -1.961 1.00 92.06 196 TYR A CA 1
ATOM 1546 C C . TYR A 1 196 ? -14.727 8.591 -1.750 1.00 92.06 196 TYR A C 1
ATOM 1548 O O . TYR A 1 196 ? -14.064 8.070 -2.651 1.00 92.06 196 TYR A O 1
ATOM 1556 N N . LEU A 1 197 ? -14.163 8.956 -0.595 1.00 95.12 197 LEU A N 1
ATOM 1557 C CA . LEU A 1 197 ? -12.751 8.726 -0.310 1.00 95.12 197 LEU A CA 1
ATOM 1558 C C . LEU A 1 197 ? -12.485 7.232 -0.126 1.00 95.12 197 LEU A C 1
ATOM 1560 O O . LEU A 1 197 ? -11.548 6.721 -0.732 1.00 95.12 197 LEU A O 1
ATOM 1564 N N . PHE A 1 198 ? -13.299 6.501 0.633 1.00 96.88 198 PHE A N 1
ATOM 1565 C CA . PHE A 1 198 ? -13.202 5.041 0.743 1.00 96.88 198 PHE A CA 1
ATOM 1566 C C . PHE A 1 198 ? -14.518 4.372 0.346 1.00 96.88 198 PHE A C 1
ATOM 1568 O O . PHE A 1 198 ? -15.597 4.935 0.471 1.00 96.88 198 PHE A O 1
ATOM 1575 N N . SER A 1 199 ? -14.443 3.148 -0.164 1.00 95.00 199 SER A N 1
ATOM 1576 C CA . SER A 1 199 ? -15.641 2.376 -0.482 1.00 95.00 199 SER A CA 1
ATOM 1577 C C . SER A 1 199 ? -16.378 1.960 0.794 1.00 95.00 199 SER A C 1
ATOM 1579 O O . SER A 1 199 ? -15.772 1.746 1.844 1.00 95.00 199 SER A O 1
ATOM 1581 N N . ALA A 1 200 ? -17.688 1.722 0.697 1.00 93.50 200 ALA A N 1
ATOM 1582 C CA . ALA A 1 200 ? -18.484 1.275 1.842 1.00 93.50 200 ALA A CA 1
ATOM 1583 C C . ALA A 1 200 ? -17.939 0.006 2.527 1.00 93.50 200 ALA A C 1
ATOM 1585 O O . ALA A 1 200 ? -18.057 -0.146 3.739 1.00 93.50 200 ALA A O 1
ATOM 1586 N N . LYS A 1 201 ? -17.285 -0.895 1.781 1.00 94.31 201 LYS A N 1
ATOM 1587 C CA . LYS A 1 201 ? -16.640 -2.090 2.355 1.00 94.31 201 LYS A CA 1
ATOM 1588 C C . LYS A 1 201 ? -15.396 -1.756 3.180 1.00 94.31 201 LYS A C 1
ATOM 1590 O O . LYS A 1 201 ? -15.142 -2.437 4.167 1.00 94.31 201 LYS A O 1
ATOM 1595 N N . GLU A 1 202 ? -14.646 -0.733 2.779 1.00 97.00 202 GLU A N 1
ATOM 1596 C CA . GLU A 1 202 ? -13.468 -0.235 3.494 1.00 97.00 202 GLU A CA 1
ATOM 1597 C C . GLU A 1 202 ? -13.902 0.518 4.765 1.00 97.00 202 GLU A C 1
ATOM 1599 O O . GLU A 1 202 ? -13.415 0.215 5.847 1.00 97.00 202 GLU A O 1
ATOM 1604 N N . TYR A 1 203 ? -14.914 1.391 4.703 1.00 96.75 203 TYR A N 1
ATOM 1605 C CA . TYR A 1 203 ? -15.461 2.015 5.919 1.00 96.75 203 TYR A CA 1
ATOM 1606 C C . TYR A 1 203 ? -16.068 1.001 6.903 1.00 96.75 203 TYR A C 1
ATOM 1608 O O . TYR A 1 203 ? -15.874 1.113 8.114 1.00 96.75 203 TYR A O 1
ATOM 1616 N N . LEU A 1 204 ? -16.753 -0.037 6.411 1.00 94.38 204 LEU A N 1
ATOM 1617 C CA . LEU A 1 204 ? -17.256 -1.110 7.273 1.00 94.38 204 LEU A CA 1
ATOM 1618 C C . LEU A 1 204 ? -16.131 -1.973 7.875 1.00 94.38 204 LEU A C 1
ATOM 1620 O O . LEU A 1 204 ? -16.335 -2.519 8.959 1.00 94.38 204 LEU A O 1
ATOM 1624 N N . SER A 1 205 ? -14.954 -2.105 7.246 1.00 96.44 205 SER A N 1
ATOM 1625 C CA . SER A 1 205 ? -13.827 -2.817 7.874 1.00 96.44 205 SER A CA 1
ATOM 1626 C C . SER A 1 205 ? -13.203 -2.012 9.021 1.00 96.44 205 SER A C 1
ATOM 1628 O O . SER A 1 205 ? -12.857 -2.608 10.041 1.00 96.44 205 SER A O 1
ATOM 1630 N N . VAL A 1 206 ? -13.189 -0.674 8.931 1.00 97.00 206 VAL A N 1
ATOM 1631 C CA . VAL A 1 206 ? -12.782 0.228 10.030 1.00 97.00 206 VAL A CA 1
ATOM 1632 C C . VAL A 1 206 ? -13.668 0.069 11.272 1.00 97.00 206 VAL A C 1
ATOM 1634 O O . VAL A 1 206 ? -13.161 0.212 12.384 1.00 97.00 206 VAL A O 1
ATOM 1637 N N . LEU A 1 207 ? -14.959 -0.271 11.130 1.00 94.38 207 LEU A N 1
ATOM 1638 C CA . LEU A 1 207 ? -15.818 -0.618 12.276 1.00 94.38 207 LEU A CA 1
ATOM 1639 C C . LEU A 1 207 ? -15.573 -2.026 12.832 1.00 94.38 207 LEU A C 1
ATOM 1641 O O . LEU A 1 207 ? -15.724 -2.234 14.033 1.00 94.38 207 LEU A O 1
ATOM 1645 N N . LYS A 1 208 ? -15.273 -3.000 11.965 1.00 93.88 208 LYS A N 1
ATOM 1646 C CA . LYS A 1 208 ? -15.258 -4.431 12.324 1.00 93.88 208 LYS A CA 1
ATOM 1647 C C . LYS A 1 208 ? -14.012 -4.876 13.066 1.00 93.88 208 LYS A C 1
ATOM 1649 O O . LYS A 1 208 ? -14.094 -5.809 13.860 1.00 93.88 208 LYS A O 1
ATOM 1654 N N . VAL A 1 209 ? -12.876 -4.244 12.795 1.00 96.75 209 VAL A N 1
ATOM 1655 C CA . VAL A 1 209 ? -11.640 -4.524 13.523 1.00 96.75 209 VAL A CA 1
ATOM 1656 C C . VAL A 1 209 ? -11.763 -4.045 14.974 1.00 96.75 209 VAL A C 1
ATOM 1658 O O . VAL A 1 209 ? -12.235 -2.935 15.248 1.00 96.75 209 VAL A O 1
ATOM 1661 N N . ASN A 1 210 ? -11.324 -4.876 15.920 1.00 97.00 210 ASN A N 1
ATOM 1662 C CA . ASN A 1 210 ? -11.274 -4.474 17.319 1.00 97.00 210 ASN A CA 1
ATOM 1663 C C . ASN A 1 210 ? -10.195 -3.399 17.521 1.00 97.00 210 ASN A C 1
ATOM 1665 O O . ASN A 1 210 ? -9.036 -3.607 17.169 1.00 97.00 210 ASN A O 1
ATOM 1669 N N . VAL A 1 211 ? -10.566 -2.277 18.135 1.00 97.75 211 VAL A N 1
ATOM 1670 C CA . VAL A 1 211 ? -9.616 -1.261 18.603 1.00 97.75 211 VAL A CA 1
ATOM 1671 C C . VAL A 1 211 ? -9.788 -1.151 20.117 1.00 97.75 211 VAL A C 1
ATOM 1673 O O . VAL A 1 211 ? -10.850 -0.703 20.559 1.00 97.75 211 VAL A O 1
ATOM 1676 N N . PRO A 1 212 ? -8.809 -1.596 20.930 1.00 96.19 212 PRO A N 1
ATOM 1677 C CA . PRO A 1 212 ? -8.929 -1.584 22.385 1.00 96.19 212 PRO A CA 1
ATOM 1678 C C . PRO A 1 212 ? -9.295 -0.196 22.926 1.00 96.19 212 PRO A C 1
ATOM 1680 O O . PRO A 1 212 ? -8.635 0.792 22.620 1.00 96.19 212 PRO A O 1
ATOM 1683 N N . GLY A 1 213 ? -10.363 -0.126 23.724 1.00 92.50 213 GLY A N 1
ATOM 1684 C CA . GLY A 1 213 ? -10.867 1.124 24.308 1.00 92.50 213 GLY A CA 1
ATOM 1685 C C . GLY A 1 213 ? -11.777 1.970 23.404 1.00 92.50 213 GLY A C 1
ATOM 1686 O O . GLY A 1 213 ? -12.321 2.962 23.882 1.00 92.50 213 GLY A O 1
ATOM 1687 N N . ARG A 1 214 ? -11.999 1.597 22.135 1.00 95.06 214 ARG A N 1
ATOM 1688 C CA . ARG A 1 214 ? -12.934 2.302 21.241 1.00 95.06 214 ARG A CA 1
ATOM 1689 C C . ARG A 1 214 ? -14.342 1.712 21.348 1.00 95.06 214 ARG A C 1
ATOM 1691 O O . ARG A 1 214 ? -14.594 0.602 20.885 1.00 95.06 214 ARG A O 1
ATOM 1698 N N . GLU A 1 215 ? -15.272 2.471 21.919 1.00 92.94 215 GLU A N 1
ATOM 1699 C CA . GLU A 1 215 ? -16.685 2.086 21.978 1.00 92.94 215 GLU A CA 1
ATOM 1700 C C . GLU A 1 215 ? -17.363 2.227 20.605 1.00 92.94 215 GLU A C 1
ATOM 1702 O O . GLU A 1 215 ? -17.291 3.279 19.967 1.00 92.94 215 GLU A O 1
ATOM 1707 N N . ILE A 1 216 ? -18.046 1.167 20.158 1.00 93.44 216 ILE A N 1
ATOM 1708 C CA . ILE A 1 216 ? -18.825 1.134 18.913 1.00 93.44 216 ILE A CA 1
ATOM 1709 C C . ILE A 1 216 ? -20.299 0.851 19.260 1.00 93.44 216 ILE A C 1
ATOM 1711 O O . ILE A 1 216 ? -20.597 -0.221 19.793 1.00 93.44 216 ILE A O 1
ATOM 1715 N N . PRO A 1 217 ? -21.238 1.774 18.974 1.00 94.38 217 PRO A N 1
ATOM 1716 C CA . PRO A 1 217 ? -22.665 1.562 19.210 1.00 94.38 217 PRO A CA 1
ATOM 1717 C C . PRO A 1 217 ? -23.247 0.378 18.429 1.00 94.38 217 PRO A C 1
ATOM 1719 O O . PRO A 1 217 ? -22.861 0.104 17.293 1.00 94.38 217 PRO A O 1
ATOM 1722 N N . ALA A 1 218 ? -24.255 -0.286 19.000 1.00 92.38 218 ALA A N 1
ATOM 1723 C CA . ALA A 1 218 ? -24.910 -1.449 18.388 1.00 92.38 218 ALA A CA 1
ATOM 1724 C C . ALA A 1 218 ? -25.642 -1.146 17.059 1.00 92.38 218 ALA A C 1
ATOM 1726 O O . ALA A 1 218 ? -26.024 -2.065 16.336 1.00 92.38 218 ALA A O 1
ATOM 1727 N N . ASP A 1 219 ? -25.860 0.128 16.728 1.00 94.12 219 ASP A N 1
ATOM 1728 C CA . ASP A 1 219 ? -26.428 0.590 15.463 1.00 94.12 219 ASP A CA 1
ATOM 1729 C C . ASP A 1 219 ? -25.399 1.201 14.494 1.00 94.12 219 ASP A C 1
ATOM 1731 O O . ASP A 1 219 ? -25.790 1.733 13.453 1.00 94.12 219 ASP A O 1
ATOM 1735 N N . ALA A 1 220 ? -24.098 1.092 14.781 1.00 93.62 220 ALA A N 1
ATOM 1736 C CA . ALA A 1 220 ? -23.035 1.731 14.007 1.00 93.62 220 ALA A CA 1
ATOM 1737 C C . ALA A 1 220 ? -23.056 1.393 12.504 1.00 93.62 220 ALA A C 1
ATOM 1739 O O . ALA A 1 220 ? -23.005 2.302 11.673 1.00 93.62 220 ALA A O 1
ATOM 1740 N N . GLU A 1 221 ? -23.212 0.113 12.136 1.00 92.19 221 GLU A N 1
ATOM 1741 C CA . GLU A 1 221 ? -23.323 -0.295 10.724 1.00 92.19 221 GLU A CA 1
ATOM 1742 C C . GLU A 1 221 ? -24.540 0.339 10.032 1.00 92.19 221 GLU A C 1
ATOM 1744 O O . GLU A 1 221 ? -24.470 0.679 8.850 1.00 92.19 221 GLU A O 1
ATOM 1749 N N . ARG A 1 222 ? -25.648 0.550 10.759 1.00 92.88 222 ARG A N 1
ATOM 1750 C CA . ARG A 1 222 ? -26.864 1.187 10.230 1.00 92.88 222 ARG A CA 1
ATOM 1751 C C . ARG A 1 222 ? -26.635 2.678 9.990 1.00 92.88 222 ARG A C 1
ATOM 1753 O O . ARG A 1 222 ? -27.019 3.170 8.935 1.00 92.88 222 ARG A O 1
ATOM 1760 N N . ARG A 1 223 ? -25.983 3.366 10.935 1.00 93.88 223 ARG A N 1
ATOM 1761 C CA . ARG A 1 223 ? -25.635 4.794 10.830 1.00 93.88 223 ARG A CA 1
ATOM 1762 C C . ARG A 1 223 ? -24.697 5.052 9.643 1.00 93.88 223 ARG A C 1
ATOM 1764 O O . ARG A 1 223 ? -24.989 5.930 8.841 1.00 93.88 223 ARG A O 1
ATOM 1771 N N . ILE A 1 224 ? -23.652 4.236 9.453 1.00 92.19 224 ILE A N 1
ATOM 1772 C CA . ILE A 1 224 ? -22.793 4.326 8.253 1.00 92.19 224 ILE A CA 1
ATOM 1773 C C . ILE A 1 224 ? -23.581 4.014 6.975 1.00 92.19 224 ILE A C 1
ATOM 1775 O O . ILE A 1 224 ? -23.470 4.748 5.999 1.00 92.19 224 ILE A O 1
ATOM 1779 N N . SER A 1 225 ? -24.407 2.963 6.969 1.00 90.62 225 SER A N 1
ATOM 1780 C CA . SER A 1 225 ? -25.179 2.579 5.774 1.00 90.62 225 SER A CA 1
ATOM 1781 C C . SER A 1 225 ? -26.217 3.625 5.347 1.00 90.62 225 SER A C 1
ATOM 1783 O O . SER A 1 225 ? -26.606 3.639 4.186 1.00 90.62 225 SER A O 1
ATOM 1785 N N . GLN A 1 226 ? -26.673 4.486 6.263 1.00 91.44 226 GLN A N 1
ATOM 1786 C CA . GLN A 1 226 ? -27.518 5.641 5.941 1.00 91.44 226 GLN A CA 1
ATOM 1787 C C . GLN A 1 226 ? -26.713 6.766 5.281 1.00 91.44 226 GLN A C 1
ATOM 1789 O O . GLN A 1 226 ? -27.188 7.353 4.318 1.00 91.44 226 GLN A O 1
ATOM 1794 N N . ILE A 1 227 ? -25.493 7.038 5.755 1.00 90.25 227 ILE A N 1
ATOM 1795 C CA . ILE A 1 227 ? -24.610 8.058 5.162 1.00 90.25 227 ILE A CA 1
ATOM 1796 C C . ILE A 1 227 ? -24.167 7.649 3.749 1.00 90.25 227 ILE A C 1
ATOM 1798 O O . ILE A 1 227 ? -24.196 8.468 2.845 1.00 90.25 227 ILE A O 1
ATOM 1802 N N . LEU A 1 228 ? -23.807 6.376 3.552 1.00 88.25 228 LEU A N 1
ATOM 1803 C CA . LEU A 1 228 ? -23.304 5.830 2.280 1.00 88.25 228 LEU A CA 1
ATOM 1804 C C . LEU A 1 228 ? -24.411 5.302 1.339 1.00 88.25 228 LEU A C 1
ATOM 1806 O O . LEU A 1 228 ? -24.130 4.532 0.417 1.00 88.25 228 LEU A O 1
ATOM 1810 N N . GLY A 1 229 ? -25.678 5.597 1.640 1.00 72.50 229 GLY A N 1
ATOM 1811 C CA . GLY A 1 229 ? -26.857 5.022 0.980 1.00 72.50 229 GLY A CA 1
ATOM 1812 C C . GLY A 1 229 ? -27.891 6.059 0.539 1.00 72.50 229 GLY A C 1
ATOM 1813 O O . GLY A 1 229 ? -29.053 5.696 0.320 1.00 72.50 229 GLY A O 1
ATOM 1814 N N . HIS A 1 230 ? -27.488 7.328 0.450 1.00 52.97 230 HIS A N 1
ATOM 1815 C CA . HIS A 1 230 ? -28.306 8.471 0.048 1.00 52.97 230 HIS A CA 1
ATOM 1816 C C . HIS A 1 230 ? -27.749 9.138 -1.211 1.00 52.97 230 HIS A C 1
ATOM 1818 O O . HIS A 1 230 ? -26.515 9.261 -1.302 1.00 52.97 230 HIS A O 1
#

Solvent-accessible surface area (backbone atoms only — not comparable to full-atom values): 13594 Å² total; per-residue (Å²): 133,89,86,90,83,88,87,88,88,83,87,86,90,89,87,89,84,88,79,91,73,89,70,70,82,76,72,72,69,85,67,68,75,75,75,47,69,68,56,52,54,50,51,52,53,50,49,52,55,50,49,52,50,48,52,21,51,50,47,43,48,52,40,51,64,36,48,54,50,61,52,74,57,82,29,70,54,96,60,84,73,94,70,56,52,69,50,51,52,52,48,35,52,50,54,50,51,51,48,65,74,41,56,92,79,53,53,50,71,54,49,29,53,24,62,52,55,36,45,55,53,41,29,55,39,56,64,55,25,47,69,62,40,73,45,40,34,72,43,25,41,51,47,53,37,43,33,37,50,53,50,45,53,46,49,59,67,44,87,56,50,64,47,67,65,36,46,58,32,35,47,52,39,38,60,60,48,53,52,65,77,43,57,56,72,58,41,52,51,50,45,68,76,40,58,84,76,52,55,72,71,55,56,51,29,64,68,68,32,40,38,85,92,64,73,75,63,98,56,48,72,58,57,51,50,53,63,78,65,112

Foldseek 3Di:
DDDDDDDDDDDDDDDDDDDDDPPDPPPPPPPPPPQPPVNVVVVVVVVVVVVLVVLLVVLLVLLLVLLLCLLVDAAADPDADPAADPSLVVSLVVLLVVLVVCVVPDDLVSNQSSNPCSLVSNLVSLLVSLLNHQAHEPSSLVNLLNSLVSNLVSQVPRPNHPSVVSCVSSVLSSVLSVLLVDALVVNLVVCLVCVPSDDLVSSVSSQNHHYPPHDDDPCSNVSSCVSNPD

Radius of gyration: 35.02 Å; Cα contacts (8 Å, |Δi|>4): 199; chains: 1; bounding box: 104×47×104 Å

Sequence (230 aa):
MNFRLGESFISPPTTSESINHSHGRHARSSSAIPKSLASLANEYRRLAVDCVRVLRLEMQLEAIYHMQEMTKREYVEDQDAEDPDDFIISLTTQIARRDEEMAPYITESERNYIFGGISSVAANASIKALAQMKSINLLGVQQICRNSIALEQALAAIPSIDSEAVQQRLDRVRTFYELLNLPFESLLGFIAEHEYLFSAKEYLSVLKVNVPGREIPADAERRISQILGH

Organism: Zea mays (NCBI:txid4577)